Protein AF-A0RY94-F1 (afdb_monomer)

Foldseek 3Di:
DDDDDDDDDDDPKWWWWFQAPVPRDIDIDTQQDPAFDADPPPRHTQWHHDPGGIDGHGHTDDIDDDDPPPPPPPCPVPPPLQQAEEEEALVRLVCLLVVVDPVVVPPDQADQSYEYEYEVVRLVVNQVCCCPVVVDRDDSVRSCVSCVVGYHYDYDYDDCPDPQLVQLVVQQVVQPQADPVSHRDDSVLSSLLSVQVVDPRYDYDDPDPSSVVVSVVVVVVVVD

pLDDT: mean 77.22, std 16.78, range [30.34, 92.5]

Organism: Cenarchaeum symbiosum (strain A) (NCBI:txid414004)

Sequence (224 aa):
MAAASIQVPEPTSRFVKIECESCGSPTIVYSMAKSAVNCRFCGNLLAEPAGGKAVLFGKLQAIVDGLPKIEIRTVQKAAAKKPPVLLLDTMIIHRLLDGSSINEFKDGLTDKDITFILLDRILTETIHMEKHEYGAVLTSEEIVERLGKMATVEKRELNHAEDYMLDAKDLFESGRYVDAQGKPLSMTDCTLLKYAMKWDDMELVTQDRTLKDALAREQESAGA

Radius of gyration: 25.59 Å; Cα contacts (8 Å, |Δi|>4): 308; chains: 1; bounding box: 74×74×38 Å

Secondary structure (DSSP, 8-state):
-------PPPPS--EEEEE-TTT--EEEEETT-SS-EE-TTT--EEEE--SSSPEE-SEEEEEE-S---------------PPPEEEEPHHHHHHHHTT--GGGSTTT--STT-EEEEEHHHHHHHHHHHHHHS-----HHHHHHHHHTTSEEEEE---TTSHHHHHHHHHHHHT--B-TTSPBPPHHHHHHHHHHHT-TTEEEE---HHHHHHHHHHHHHH--

Solvent-accessible surface area (backbone atoms only — not comparable to full-atom values): 13413 Å² total; per-residue (Å²): 136,85,83,83,80,86,80,80,81,79,75,91,73,49,37,33,33,30,26,32,79,89,75,67,51,77,44,81,43,55,43,54,29,84,51,73,38,55,38,92,84,80,61,49,72,33,29,37,52,60,96,54,61,28,51,72,45,53,47,80,74,46,79,45,86,67,78,75,85,72,77,80,67,76,79,64,76,72,68,80,75,70,58,56,31,36,35,57,37,47,68,50,51,50,36,63,72,72,65,63,61,73,69,85,53,67,90,76,77,81,49,83,54,31,37,39,40,40,41,51,68,43,50,51,53,34,38,50,45,34,38,75,76,68,68,41,89,60,52,73,65,56,53,47,57,59,51,46,78,63,23,41,71,45,81,40,81,79,69,85,88,40,70,45,55,56,54,10,48,54,52,38,74,63,50,77,51,46,44,102,85,67,49,52,57,48,64,66,55,30,36,52,46,36,54,33,70,72,36,95,71,45,43,74,45,69,86,54,63,54,59,52,55,48,46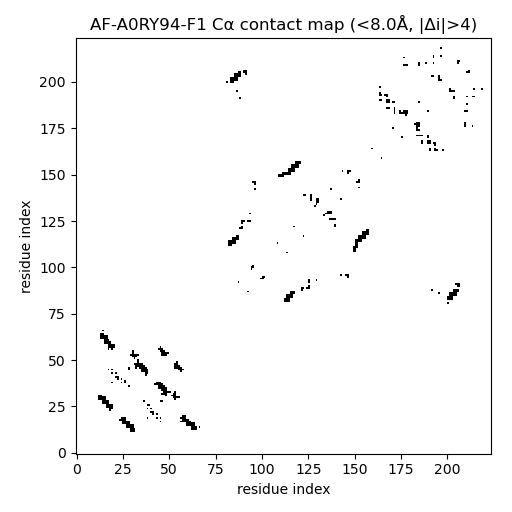,54,54,52,53,55,65,74,74,109

InterPro domains:
  IPR000592 Small ribosomal subunit protein eS27 [MF_00371] (5-67)
  IPR000592 Small ribosomal subunit protein eS27 [PF01667] (11-58)
  IPR011332 Zinc-binding ribosomal protein [SSF57829] (11-63)
  IPR023407 Small ribosomal subunit protein eS27, zinc-binding domain superfamily [G3DSA:2.20.25.100] (12-73)

Nearest PDB structures (foldseek):
  7zhg-assembly1_W  TM=9.629E-01  e=2.778E-07  Pyrococcus abyssi GE5
  9e7f-assembly1_BY  TM=9.534E-01  e=5.583E-07  Pyrobaculum calidifontis JCM 11548
  6th6-assembly1_Ax  TM=9.626E-01  e=2.906E-06  Thermococcus kodakarensis KOD1
  6skg-assembly1_Ax  TM=9.242E-01  e=3.096E-06  Thermococcus kodakarensis
  5jb3-assembly1_W  TM=8.264E-01  e=2.727E-06  Pyrococcus abyssi GE5

Mean predicted aligned error: 16.41 Å

Structure (mmCIF, N/CA/C/O backbone):
data_AF-A0RY94-F1
#
_entry.id   AF-A0RY94-F1
#
loop_
_atom_site.group_PDB
_atom_site.id
_atom_site.type_symbol
_atom_site.label_atom_id
_atom_site.label_alt_id
_atom_site.label_comp_id
_atom_site.label_asym_id
_atom_site.label_entity_id
_atom_site.label_seq_id
_atom_site.pdbx_PDB_ins_code
_atom_site.Cartn_x
_atom_site.Cartn_y
_atom_site.Cartn_z
_atom_site.occupancy
_atom_site.B_iso_or_equiv
_atom_site.auth_seq_id
_atom_site.auth_comp_id
_atom_site.auth_asym_id
_atom_site.auth_atom_id
_atom_site.pdbx_PDB_model_num
ATOM 1 N N . MET A 1 1 ? -48.154 -51.799 -16.468 1.00 36.41 1 MET A N 1
ATOM 2 C CA . MET A 1 1 ? -47.654 -51.463 -15.119 1.00 36.41 1 MET A CA 1
ATOM 3 C C . MET A 1 1 ? -47.286 -49.989 -15.121 1.00 36.41 1 MET A C 1
ATOM 5 O O . MET A 1 1 ? -46.431 -49.607 -15.906 1.00 36.41 1 MET A O 1
ATOM 9 N N . ALA A 1 2 ? -48.006 -49.163 -14.360 1.00 43.34 2 ALA A N 1
ATOM 10 C CA . ALA A 1 2 ? -47.772 -47.722 -14.283 1.00 43.34 2 ALA A CA 1
ATOM 11 C C . ALA A 1 2 ? -46.671 -47.438 -13.252 1.00 43.34 2 ALA A C 1
ATOM 13 O O . ALA A 1 2 ? -46.780 -47.872 -12.106 1.00 43.34 2 ALA A O 1
ATOM 14 N N . ALA A 1 3 ? -45.607 -46.752 -13.669 1.00 44.28 3 ALA A N 1
ATOM 15 C CA . ALA A 1 3 ? -44.565 -46.281 -12.768 1.00 44.28 3 ALA A CA 1
ATOM 16 C C . ALA A 1 3 ? -45.117 -45.113 -11.937 1.00 44.28 3 ALA A C 1
ATOM 18 O O . ALA A 1 3 ? -45.549 -44.103 -12.491 1.00 44.28 3 ALA A O 1
ATOM 19 N N . ALA A 1 4 ? -45.136 -45.269 -10.615 1.00 52.31 4 ALA A N 1
ATOM 20 C CA . ALA A 1 4 ? -45.479 -44.200 -9.691 1.00 52.31 4 ALA A CA 1
ATOM 21 C C . ALA A 1 4 ? -44.281 -43.249 -9.549 1.00 52.31 4 ALA A C 1
ATOM 23 O O . ALA A 1 4 ? -43.222 -43.641 -9.060 1.00 52.31 4 ALA A O 1
ATOM 24 N N . SER A 1 5 ? -44.449 -42.002 -9.982 1.00 46.50 5 SER A N 1
ATOM 25 C CA . SER A 1 5 ? -43.466 -40.934 -9.801 1.00 46.50 5 SER A CA 1
ATOM 26 C C . SER A 1 5 ? -43.599 -40.356 -8.390 1.00 46.50 5 SER A C 1
ATOM 28 O O . SER A 1 5 ?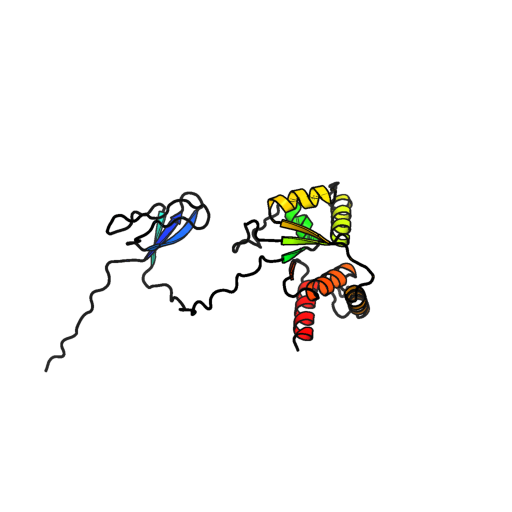 -44.599 -39.713 -8.077 1.00 46.50 5 SER A O 1
ATOM 30 N N . ILE A 1 6 ? -42.604 -40.571 -7.529 1.00 54.19 6 ILE A N 1
ATOM 31 C CA . ILE A 1 6 ? -42.514 -39.898 -6.226 1.00 54.19 6 ILE A CA 1
ATOM 32 C C . ILE A 1 6 ? -42.066 -38.453 -6.473 1.00 54.19 6 ILE A C 1
ATOM 34 O O . ILE A 1 6 ? -40.941 -38.215 -6.906 1.00 54.19 6 ILE A O 1
ATOM 38 N N . GLN A 1 7 ? -42.951 -37.488 -6.217 1.00 58.03 7 GLN A N 1
ATOM 39 C CA . GLN A 1 7 ? -42.613 -36.065 -6.226 1.00 58.03 7 GLN A CA 1
ATOM 40 C C . GLN A 1 7 ? -42.123 -35.659 -4.832 1.00 58.03 7 GLN A C 1
ATOM 42 O O . GLN A 1 7 ? -42.874 -35.731 -3.861 1.00 58.03 7 GLN A O 1
ATOM 47 N N . VAL A 1 8 ? -40.856 -35.253 -4.725 1.00 59.66 8 VAL A N 1
ATOM 48 C CA . VAL A 1 8 ? -40.316 -34.644 -3.501 1.00 59.66 8 VAL A CA 1
ATOM 49 C C . VAL A 1 8 ? -40.834 -33.200 -3.431 1.00 59.66 8 VAL A C 1
ATOM 51 O O . VAL A 1 8 ? -40.601 -32.451 -4.380 1.00 59.66 8 VAL A O 1
ATOM 54 N N . PRO A 1 9 ? -41.549 -32.792 -2.365 1.00 66.94 9 PRO A N 1
ATOM 55 C CA . PRO A 1 9 ? -42.055 -31.429 -2.241 1.00 66.94 9 PRO A CA 1
ATOM 56 C C . PRO A 1 9 ? -40.899 -30.436 -2.081 1.00 66.94 9 PRO A C 1
ATOM 58 O O . PRO A 1 9 ? -39.952 -30.686 -1.333 1.00 66.94 9 PRO A O 1
ATOM 61 N N . GLU A 1 10 ? -40.982 -29.299 -2.771 1.00 66.38 10 GLU A N 1
ATOM 62 C CA . GLU A 1 10 ? -39.972 -28.248 -2.653 1.00 66.38 10 GLU A CA 1
ATOM 63 C C . GLU A 1 10 ? -39.994 -27.609 -1.253 1.00 66.38 10 GLU A C 1
ATOM 65 O O . GLU A 1 10 ? -41.067 -27.383 -0.681 1.00 66.38 10 GLU A O 1
ATOM 70 N N . PRO A 1 11 ? -38.820 -27.287 -0.680 1.00 71.25 11 PRO A N 1
ATOM 71 C CA . PRO A 1 11 ? -38.750 -26.645 0.621 1.00 71.25 11 PRO A CA 1
ATOM 72 C C . PRO A 1 11 ? -39.366 -25.240 0.570 1.00 71.25 11 PRO A C 1
ATOM 74 O O . PRO A 1 11 ? -39.090 -24.437 -0.318 1.00 71.25 11 PRO A O 1
ATOM 77 N N . THR A 1 12 ? -40.167 -24.899 1.579 1.00 77.12 12 THR A N 1
ATOM 78 C CA . THR A 1 12 ? -40.833 -23.587 1.688 1.00 77.12 12 THR A CA 1
ATOM 79 C C . THR A 1 12 ? -39.885 -22.439 2.049 1.00 77.12 12 THR A C 1
ATOM 81 O O . THR A 1 12 ? -40.276 -21.273 2.030 1.00 77.12 12 THR A O 1
ATOM 84 N N . SER A 1 13 ? -38.655 -22.755 2.449 1.00 81.69 13 SER A N 1
ATOM 85 C CA . SER A 1 13 ? -37.624 -21.792 2.822 1.00 81.69 13 SER A CA 1
ATOM 86 C C . SER A 1 13 ? -36.899 -21.242 1.598 1.00 81.69 13 SER A C 1
ATOM 88 O O . SER A 1 13 ? -36.484 -22.001 0.726 1.00 81.69 13 SER A O 1
ATOM 90 N N . ARG A 1 14 ? -36.666 -19.931 1.579 1.00 85.19 14 ARG A N 1
ATOM 91 C CA . ARG A 1 14 ? -35.919 -19.236 0.521 1.00 85.19 14 ARG A CA 1
ATOM 92 C C . ARG A 1 14 ? -34.707 -18.497 1.092 1.00 85.19 14 ARG A C 1
ATOM 94 O O . ARG A 1 14 ? -34.701 -18.121 2.271 1.00 85.19 14 ARG A O 1
ATOM 101 N N . PHE A 1 15 ? -33.713 -18.243 0.251 1.00 87.81 15 PHE A N 1
ATOM 102 C CA . PHE A 1 15 ? -32.708 -17.215 0.506 1.00 87.81 15 PHE A CA 1
ATOM 103 C C . PHE A 1 15 ? -33.203 -15.898 -0.082 1.00 87.81 15 PHE A C 1
ATOM 105 O O . PHE A 1 15 ? -33.815 -15.872 -1.148 1.00 87.81 15 PHE A O 1
ATOM 112 N N . VAL A 1 16 ? -32.968 -14.803 0.624 1.00 87.75 16 VAL A N 1
ATOM 113 C CA . VAL A 1 16 ? -33.410 -13.471 0.222 1.00 87.75 16 VAL A CA 1
ATOM 114 C C . VAL A 1 16 ? -32.238 -12.511 0.275 1.00 87.75 16 VAL A C 1
ATOM 116 O O . VAL A 1 16 ? -31.439 -12.542 1.205 1.00 87.75 16 VAL A O 1
ATOM 119 N N . LYS A 1 17 ? -32.111 -11.663 -0.739 1.00 89.44 17 LYS A N 1
ATOM 120 C CA . LYS A 1 17 ? -31.123 -10.589 -0.781 1.00 89.44 17 LYS A CA 1
ATOM 121 C C . LYS A 1 17 ? -31.766 -9.333 -0.209 1.00 89.44 17 LYS A C 1
ATOM 123 O O . LYS A 1 17 ? -32.747 -8.846 -0.767 1.00 89.44 17 LYS A O 1
ATOM 128 N N . ILE A 1 18 ? -31.220 -8.827 0.887 1.00 87.19 18 ILE A N 1
ATOM 129 C CA . ILE A 1 18 ? -31.691 -7.632 1.590 1.00 87.19 18 ILE A CA 1
ATOM 130 C C . ILE A 1 18 ? -30.598 -6.576 1.536 1.00 87.19 18 ILE A C 1
ATOM 132 O O . ILE A 1 18 ? -29.432 -6.862 1.787 1.00 87.19 18 ILE A O 1
ATOM 136 N N . GLU A 1 19 ? -30.973 -5.354 1.211 1.00 86.38 19 GLU A N 1
ATOM 137 C CA . GLU A 1 19 ? -30.122 -4.179 1.304 1.00 86.38 19 GLU A CA 1
ATOM 138 C C . GLU A 1 19 ? -30.280 -3.531 2.679 1.00 86.38 19 GLU A C 1
ATOM 140 O O . GLU A 1 19 ? -31.394 -3.253 3.128 1.00 86.38 19 GLU A O 1
ATOM 145 N N . CYS A 1 20 ? -29.159 -3.308 3.363 1.00 87.38 20 CYS A N 1
ATOM 146 C CA . CYS A 1 20 ? -29.154 -2.638 4.655 1.00 87.38 20 CYS A CA 1
ATOM 147 C C . CYS A 1 20 ? -29.560 -1.169 4.499 1.00 87.38 20 CYS A C 1
ATOM 149 O O . CYS A 1 20 ? -28.892 -0.422 3.790 1.00 87.38 20 CYS A O 1
ATOM 151 N N . GLU A 1 21 ? -30.580 -0.722 5.228 1.00 84.00 21 GLU A N 1
ATOM 152 C CA . GLU A 1 21 ? -31.030 0.678 5.183 1.00 84.00 21 GLU A CA 1
ATOM 153 C C . GLU A 1 21 ? -30.002 1.665 5.750 1.00 84.00 21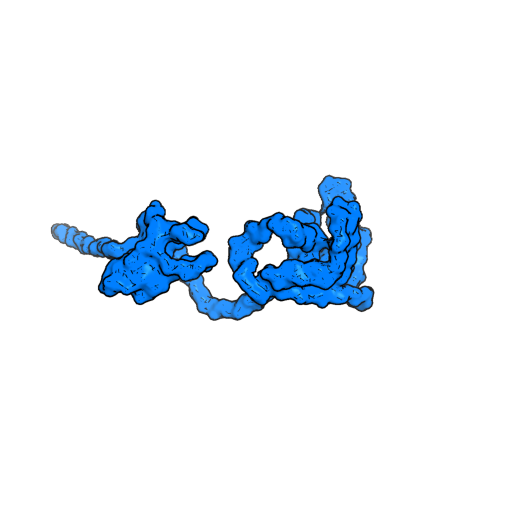 GLU A C 1
ATOM 155 O O . GLU A 1 21 ? -29.993 2.830 5.369 1.00 84.00 21 GLU A O 1
ATOM 160 N N . SER A 1 22 ? -29.106 1.213 6.632 1.00 77.88 22 SER A N 1
ATOM 161 C CA . SER A 1 22 ? -28.108 2.093 7.252 1.00 77.88 22 SER A CA 1
ATOM 162 C C . SER A 1 22 ? -26.884 2.360 6.377 1.00 77.88 22 SER A C 1
ATOM 164 O O . SER A 1 22 ? -26.288 3.422 6.496 1.00 77.88 22 SER A O 1
ATOM 166 N N . CYS A 1 23 ? -26.465 1.405 5.539 1.00 79.25 23 CYS A N 1
ATOM 167 C CA . CYS A 1 23 ? -25.225 1.526 4.752 1.00 79.25 23 CYS A CA 1
ATOM 168 C C . CYS A 1 23 ? -25.364 1.141 3.271 1.00 79.25 23 CYS A C 1
ATOM 170 O O . CYS A 1 23 ? -24.368 1.123 2.552 1.00 79.25 23 CYS A O 1
ATOM 172 N N . GLY A 1 24 ? -26.562 0.773 2.811 1.00 81.31 24 GLY A N 1
ATOM 173 C CA . GLY A 1 24 ? -26.831 0.388 1.421 1.00 81.31 24 GLY A CA 1
ATOM 174 C C . GLY A 1 24 ? -26.200 -0.937 0.982 1.00 81.31 24 GLY A C 1
ATOM 175 O O . GLY A 1 24 ? -26.266 -1.292 -0.191 1.00 81.31 24 GLY A O 1
ATOM 176 N N . SER A 1 25 ? -25.570 -1.684 1.892 1.00 75.94 25 SER A N 1
ATOM 177 C CA . SER A 1 25 ? -24.854 -2.907 1.526 1.00 75.94 25 SER A CA 1
ATOM 178 C C . SER A 1 25 ? -25.807 -4.100 1.365 1.00 75.94 25 SER A C 1
ATOM 180 O O . SER A 1 25 ? -26.579 -4.389 2.289 1.00 75.94 25 SER A O 1
ATOM 182 N N . PRO A 1 26 ? -25.758 -4.839 0.240 1.00 82.81 26 PRO A N 1
ATOM 183 C CA . PRO A 1 26 ? -26.593 -6.015 0.030 1.00 82.81 26 PRO A CA 1
ATOM 184 C C . PRO A 1 26 ? -26.050 -7.240 0.778 1.00 82.81 26 PRO A C 1
ATOM 186 O O . PRO A 1 26 ? -24.870 -7.566 0.700 1.00 82.81 26 PRO A O 1
ATOM 189 N N . THR A 1 27 ? -26.928 -7.970 1.459 1.00 82.19 27 THR A N 1
ATOM 190 C CA . THR A 1 27 ? -26.618 -9.187 2.221 1.00 82.19 27 THR A CA 1
ATOM 191 C C . THR A 1 27 ? -27.633 -10.279 1.896 1.00 82.19 27 THR A C 1
ATOM 193 O O . THR A 1 27 ? -28.831 -10.018 1.810 1.00 82.19 27 THR A O 1
ATOM 196 N N . ILE A 1 28 ? -27.171 -11.516 1.708 1.00 87.50 28 ILE A N 1
ATOM 197 C CA . ILE A 1 28 ? -28.060 -12.672 1.539 1.00 87.50 28 ILE A CA 1
ATOM 198 C C . ILE A 1 28 ? -28.391 -13.234 2.921 1.00 87.50 28 ILE A C 1
ATOM 200 O O . ILE A 1 28 ? -27.495 -13.568 3.694 1.00 87.50 28 ILE A O 1
ATOM 204 N N . VAL A 1 29 ? -29.680 -13.356 3.211 1.00 85.50 29 VAL A N 1
ATOM 205 C CA . VAL A 1 29 ? -30.216 -13.841 4.479 1.00 85.50 29 VAL A CA 1
ATOM 206 C C . VAL A 1 29 ? -31.129 -15.034 4.223 1.00 85.50 29 VAL A C 1
ATOM 208 O O . VAL A 1 29 ? -31.834 -15.107 3.217 1.00 85.50 29 VAL A O 1
ATOM 211 N N . TYR A 1 30 ? -31.118 -15.997 5.138 1.00 88.44 30 TYR A N 1
ATOM 212 C CA . TYR A 1 30 ? -32.035 -17.126 5.090 1.00 88.44 30 TYR A CA 1
ATOM 213 C C . TYR A 1 30 ? -33.377 -16.753 5.727 1.00 88.44 30 TYR A C 1
ATOM 215 O O . TYR A 1 30 ? -33.425 -16.312 6.873 1.00 88.44 30 TYR A O 1
ATOM 223 N N . SER A 1 31 ? -34.479 -16.974 5.008 1.00 83.31 31 SER A N 1
ATOM 224 C CA . SER A 1 31 ? -35.831 -16.601 5.465 1.00 83.31 31 SER A CA 1
ATOM 225 C C . SER A 1 31 ? -36.305 -17.319 6.736 1.00 83.31 31 SER A C 1
ATOM 227 O O . SER A 1 31 ? -37.306 -16.914 7.315 1.00 83.31 31 SER A O 1
ATOM 229 N N . MET A 1 32 ? -35.604 -18.363 7.190 1.00 88.25 32 MET A N 1
ATOM 230 C CA . MET A 1 32 ? -35.855 -19.065 8.459 1.00 88.25 32 MET A CA 1
ATOM 231 C C . MET A 1 32 ? -34.594 -19.091 9.340 1.00 88.25 32 MET A C 1
ATOM 233 O O . MET A 1 32 ? -34.241 -20.123 9.917 1.00 88.25 32 MET A O 1
ATOM 237 N N . ALA A 1 33 ? -33.847 -17.981 9.376 1.00 84.25 33 ALA A N 1
ATOM 238 C CA . ALA A 1 33 ? -32.656 -17.846 10.209 1.00 84.25 33 ALA A CA 1
ATOM 239 C C . ALA A 1 33 ? -32.965 -18.169 11.685 1.00 84.25 33 ALA A C 1
ATOM 241 O O . ALA A 1 33 ? -33.915 -17.645 12.264 1.00 84.25 33 ALA A O 1
ATOM 242 N N . LYS A 1 34 ? -32.152 -19.047 12.290 1.00 87.62 34 LYS A N 1
ATOM 243 C CA . LYS A 1 34 ? -32.257 -19.439 13.712 1.00 87.62 34 LYS A CA 1
ATOM 244 C C . LYS A 1 34 ? -31.398 -18.580 14.645 1.00 87.62 34 LYS A C 1
ATOM 246 O O . LYS A 1 34 ? -31.464 -18.743 15.857 1.00 87.62 34 LYS A O 1
ATOM 251 N N . SER A 1 35 ? -30.600 -17.684 14.080 1.00 86.50 35 SER A N 1
ATOM 252 C CA . SER A 1 35 ? -29.731 -16.750 14.788 1.00 86.50 35 SER A CA 1
ATOM 253 C C . SER A 1 35 ? -29.944 -15.345 14.243 1.00 86.50 35 SER A C 1
ATOM 255 O O . SER A 1 35 ? -30.371 -15.187 13.097 1.00 86.50 35 SER A O 1
ATOM 257 N N . ALA A 1 36 ? -29.616 -14.338 15.052 1.00 86.94 36 ALA A N 1
ATOM 258 C CA . ALA A 1 36 ? -29.539 -12.969 14.567 1.00 86.94 36 ALA A CA 1
ATOM 259 C C . ALA A 1 36 ? -28.508 -12.876 13.429 1.00 86.94 36 ALA A C 1
ATOM 261 O O . ALA A 1 36 ? -27.452 -13.515 13.477 1.00 86.94 36 ALA A O 1
ATOM 262 N N . VAL A 1 37 ? -28.838 -12.117 12.390 1.00 86.06 37 VAL A N 1
ATOM 263 C CA . VAL A 1 37 ? -27.959 -11.831 11.258 1.00 86.06 37 VAL A CA 1
ATOM 264 C C . VAL A 1 37 ? -27.749 -10.332 11.226 1.00 86.06 37 VAL A C 1
ATOM 266 O O . VAL A 1 37 ? -28.696 -9.575 11.028 1.00 86.06 37 VAL A O 1
ATOM 269 N N . ASN A 1 38 ? -26.507 -9.907 11.406 1.00 85.81 38 ASN A N 1
ATOM 270 C CA . ASN A 1 38 ? -26.124 -8.504 11.366 1.00 85.81 38 ASN A CA 1
ATOM 271 C C . ASN A 1 38 ? -25.502 -8.172 10.006 1.00 85.81 38 ASN A C 1
ATOM 273 O O . ASN A 1 38 ? -24.917 -9.025 9.332 1.00 85.81 38 ASN A O 1
ATOM 277 N N . CYS A 1 39 ? -25.613 -6.912 9.606 1.00 79.69 39 CYS A N 1
ATOM 278 C CA . CYS A 1 39 ? -24.928 -6.369 8.453 1.00 79.69 39 CYS A CA 1
ATOM 279 C C . CYS A 1 39 ? -23.422 -6.487 8.669 1.00 79.69 39 CYS A C 1
ATOM 281 O O . CYS A 1 39 ? -22.895 -5.995 9.664 1.00 79.69 39 CYS A O 1
ATOM 283 N N . ARG A 1 40 ? -22.721 -7.095 7.710 1.00 76.81 40 ARG A N 1
ATOM 284 C CA . ARG A 1 40 ? -21.263 -7.278 7.785 1.00 76.81 40 ARG A CA 1
ATOM 285 C C . ARG A 1 40 ? -20.473 -5.969 7.722 1.00 76.81 40 ARG A C 1
ATOM 287 O O . ARG A 1 40 ? -19.308 -5.968 8.082 1.00 76.81 40 ARG A O 1
ATOM 294 N N . PHE A 1 41 ? -21.101 -4.887 7.260 1.00 71.75 41 PHE A N 1
ATOM 295 C CA . PHE A 1 41 ? -20.440 -3.601 7.043 1.00 71.75 41 PHE A CA 1
ATOM 296 C C . PHE A 1 41 ? -20.627 -2.634 8.213 1.00 71.75 41 PHE A C 1
ATOM 298 O O . PHE A 1 41 ? -19.665 -2.025 8.658 1.00 71.75 41 PHE A O 1
ATOM 305 N N . CYS A 1 42 ? -21.852 -2.486 8.727 1.00 71.38 42 CYS A N 1
ATOM 306 C CA . CYS A 1 42 ? -22.150 -1.527 9.800 1.00 71.38 42 CYS A CA 1
ATOM 307 C C . CYS A 1 42 ? -22.631 -2.172 11.107 1.00 71.38 42 CYS A C 1
ATOM 309 O O . CYS A 1 42 ? -22.948 -1.462 12.056 1.00 71.38 42 CYS A O 1
ATOM 311 N N . GLY A 1 43 ? -22.754 -3.501 11.159 1.00 79.12 43 GLY A N 1
ATOM 312 C CA . GLY A 1 43 ? -23.214 -4.227 12.345 1.00 79.12 43 GLY A CA 1
ATOM 313 C C . GLY A 1 43 ? -24.716 -4.131 12.631 1.00 79.12 43 GLY A C 1
ATOM 314 O O . GLY A 1 43 ? -25.181 -4.783 13.566 1.00 79.12 43 GLY A O 1
ATOM 315 N N . ASN A 1 44 ? -25.492 -3.377 11.842 1.00 85.88 44 ASN A N 1
ATOM 316 C CA . ASN A 1 44 ? -26.929 -3.221 12.074 1.00 85.88 44 ASN A CA 1
ATOM 317 C C . ASN A 1 44 ? -27.689 -4.549 11.899 1.00 85.88 44 ASN A C 1
ATOM 319 O O . ASN A 1 44 ? -27.317 -5.369 11.062 1.00 85.88 44 ASN A O 1
ATOM 323 N N . LEU A 1 45 ? -28.750 -4.777 12.670 1.00 85.75 45 LEU A N 1
ATOM 324 C CA . LEU A 1 45 ? -29.535 -6.011 12.604 1.00 85.75 45 LEU A CA 1
ATOM 325 C C . LEU A 1 45 ? -30.257 -6.107 11.249 1.00 85.75 45 LEU A C 1
ATOM 327 O O . LEU A 1 45 ? -30.915 -5.160 10.833 1.00 85.75 45 LEU A O 1
ATOM 331 N N . LEU A 1 46 ? -30.123 -7.242 10.561 1.00 89.50 46 LEU A N 1
ATOM 332 C CA . LEU A 1 46 ? -30.770 -7.532 9.273 1.00 89.50 46 LEU A CA 1
ATOM 333 C C . LEU A 1 46 ? -31.767 -8.682 9.362 1.00 89.50 46 LEU A C 1
ATOM 335 O O . LEU A 1 46 ? -32.688 -8.754 8.552 1.00 89.50 46 LEU A O 1
ATOM 339 N N . ALA A 1 47 ? -31.595 -9.592 10.320 1.00 89.38 47 ALA A N 1
ATOM 340 C CA . ALA A 1 47 ? -32.618 -10.570 10.639 1.00 89.38 47 ALA A CA 1
ATOM 341 C C . ALA A 1 47 ? -32.556 -11.053 12.077 1.00 89.38 47 ALA A C 1
ATOM 343 O O . ALA A 1 47 ? -31.474 -11.158 12.650 1.00 89.38 47 ALA A O 1
ATOM 344 N N . GLU A 1 48 ? -33.708 -11.428 12.619 1.00 90.62 48 GLU A N 1
ATOM 345 C CA . GLU A 1 48 ? -33.828 -12.053 13.932 1.00 90.62 48 GLU A CA 1
ATOM 346 C C . GLU A 1 48 ? -34.717 -13.309 13.889 1.00 90.62 48 GLU A C 1
ATOM 348 O O . GLU A 1 48 ? -35.661 -13.392 13.091 1.00 90.62 48 GLU A O 1
ATOM 353 N N . PRO A 1 49 ? -34.422 -14.318 14.727 1.00 88.75 49 PRO A N 1
ATOM 354 C CA . PRO A 1 49 ? -35.198 -15.547 14.770 1.00 88.75 49 PRO A CA 1
ATOM 355 C C . PRO A 1 49 ? -36.558 -15.315 15.440 1.00 88.75 49 PRO A C 1
ATOM 357 O O . PRO A 1 49 ? -36.625 -14.895 16.589 1.00 88.75 49 PRO A O 1
ATOM 360 N N . ALA A 1 50 ? -37.645 -15.685 14.759 1.00 86.69 50 ALA A N 1
ATOM 361 C CA . ALA A 1 50 ? -39.013 -15.561 15.283 1.00 86.69 50 ALA A CA 1
ATOM 362 C C . ALA A 1 50 ? -39.755 -16.912 15.358 1.00 86.69 50 ALA A C 1
ATOM 364 O O . ALA A 1 50 ? -40.950 -17.005 15.094 1.00 86.69 50 ALA A O 1
ATOM 365 N N . GLY A 1 51 ? -39.033 -18.002 15.658 1.00 74.44 51 GLY A N 1
ATOM 366 C CA . GLY A 1 51 ? -39.616 -19.347 15.822 1.00 74.44 51 GLY A CA 1
ATOM 367 C C . GLY A 1 51 ? -40.146 -20.003 14.536 1.00 74.44 51 GLY A C 1
ATOM 368 O O . GLY A 1 51 ? -40.663 -21.116 14.581 1.00 74.44 51 GLY A O 1
ATOM 369 N N . GLY A 1 52 ? -39.990 -19.344 13.386 1.00 82.62 52 GLY A N 1
ATOM 370 C CA . GLY A 1 52 ? -40.416 -19.824 12.074 1.00 82.62 52 GLY A CA 1
ATOM 371 C C . GLY A 1 52 ? -39.732 -19.037 10.960 1.00 82.62 52 GLY A C 1
ATOM 372 O O . GLY A 1 52 ? -38.543 -19.225 10.702 1.00 82.62 52 GLY A O 1
ATOM 373 N N . LYS A 1 53 ? -40.473 -18.137 10.304 1.00 82.25 53 LYS A N 1
ATOM 374 C CA . LYS A 1 53 ? -39.876 -17.164 9.380 1.00 82.25 53 LYS A CA 1
ATOM 375 C C . LYS A 1 53 ? -39.149 -16.097 10.192 1.00 82.25 53 LYS A C 1
ATOM 377 O O . LYS A 1 53 ? -39.739 -15.534 11.107 1.00 82.25 53 LYS A O 1
ATOM 382 N N . ALA A 1 54 ? -37.887 -15.851 9.872 1.00 85.94 54 ALA A N 1
ATOM 383 C CA . ALA A 1 54 ? -37.123 -14.778 10.488 1.00 85.94 54 ALA A CA 1
ATOM 384 C C . ALA A 1 54 ? -37.749 -13.424 10.134 1.00 85.94 54 ALA A C 1
ATOM 386 O O . ALA A 1 54 ? -38.244 -13.237 9.017 1.00 85.94 54 ALA A O 1
ATOM 387 N N . VAL A 1 55 ? -37.721 -12.492 11.082 1.00 87.38 55 VAL A N 1
ATOM 388 C CA . VAL A 1 55 ? -38.055 -11.091 10.809 1.00 87.38 55 VAL A CA 1
ATOM 389 C C . VAL A 1 55 ? -36.841 -10.475 10.133 1.00 87.38 55 VAL A C 1
ATOM 391 O O . VAL A 1 55 ? -35.715 -10.726 10.552 1.00 87.38 55 VAL A O 1
ATOM 394 N N . LEU A 1 56 ? -37.068 -9.740 9.048 1.00 87.44 56 LEU A N 1
ATOM 395 C CA . LEU A 1 56 ? -36.026 -9.192 8.187 1.00 87.44 56 LEU A CA 1
ATOM 396 C C . LEU A 1 56 ? -36.081 -7.667 8.255 1.00 87.44 56 LEU A C 1
ATOM 398 O O . LEU A 1 56 ? -37.151 -7.085 8.088 1.00 87.44 56 LEU A O 1
ATOM 402 N N . PHE A 1 57 ? -34.929 -7.043 8.466 1.00 84.19 57 PHE A N 1
ATOM 403 C CA . PHE A 1 57 ? -34.764 -5.598 8.557 1.00 84.19 57 PHE A CA 1
ATOM 404 C C . PHE A 1 57 ? -33.933 -5.116 7.370 1.00 84.19 57 PHE A C 1
ATOM 406 O O . PHE A 1 57 ? -32.843 -5.629 7.108 1.00 84.19 57 PHE A O 1
ATOM 413 N N . GLY A 1 58 ? -34.466 -4.147 6.632 1.00 86.94 58 GLY A N 1
ATOM 414 C CA . GLY A 1 58 ? -33.877 -3.633 5.404 1.00 86.94 58 GLY A CA 1
ATOM 415 C C . GLY A 1 58 ? -34.754 -3.840 4.170 1.00 86.94 58 GLY A C 1
ATOM 416 O O . GLY A 1 58 ? -35.853 -4.397 4.220 1.00 86.94 58 GLY A O 1
ATOM 417 N N . LYS A 1 59 ? -34.252 -3.398 3.019 1.00 86.88 59 LYS A N 1
ATOM 418 C CA . LYS A 1 59 ? -34.991 -3.415 1.757 1.00 86.88 59 LYS A CA 1
ATOM 419 C C . LYS A 1 59 ? -34.785 -4.737 1.022 1.00 86.88 59 LYS A C 1
ATOM 421 O O . LYS A 1 59 ? -33.676 -5.055 0.598 1.00 86.88 59 LYS A O 1
ATOM 426 N N . LEU A 1 60 ? -35.853 -5.512 0.836 1.00 87.00 60 LEU A N 1
ATOM 427 C CA . LEU A 1 60 ? -35.806 -6.743 0.042 1.00 87.00 60 LEU A CA 1
ATOM 428 C C . LEU A 1 60 ? -35.518 -6.409 -1.432 1.00 87.00 60 LEU A C 1
ATOM 430 O O . LEU A 1 60 ? -36.301 -5.717 -2.076 1.00 87.00 60 LEU A O 1
ATOM 434 N N . GLN A 1 61 ? -34.409 -6.923 -1.959 1.00 87.06 61 GLN A N 1
ATOM 435 C CA . GLN A 1 61 ? -33.967 -6.698 -3.337 1.00 87.06 61 GLN A CA 1
ATOM 436 C C . GLN A 1 61 ? -34.360 -7.854 -4.262 1.00 87.06 61 GLN A C 1
ATOM 438 O O . GLN A 1 61 ? -34.818 -7.627 -5.378 1.00 87.06 61 GLN A O 1
ATOM 443 N N . ALA A 1 62 ? -34.181 -9.102 -3.818 1.00 83.62 62 ALA A N 1
ATOM 444 C CA . ALA A 1 62 ? -34.500 -10.279 -4.628 1.00 83.62 62 ALA A CA 1
ATOM 445 C C . ALA A 1 62 ? -34.695 -11.541 -3.779 1.00 83.62 62 ALA A C 1
ATOM 447 O O . ALA A 1 62 ? -34.111 -11.676 -2.702 1.00 83.62 62 ALA A O 1
ATOM 448 N N . ILE A 1 63 ? -35.462 -12.498 -4.304 1.00 84.00 63 ILE A N 1
ATOM 449 C CA . ILE A 1 63 ? -35.476 -13.886 -3.827 1.00 84.00 63 ILE A CA 1
ATOM 450 C C . ILE A 1 63 ? -34.410 -14.648 -4.619 1.00 84.00 63 ILE A C 1
ATOM 452 O O . ILE A 1 63 ? -34.347 -14.537 -5.841 1.00 84.00 63 ILE A O 1
ATOM 456 N N . VAL A 1 64 ? -33.540 -15.372 -3.918 1.00 80.12 64 VAL A N 1
ATOM 457 C CA . VAL A 1 64 ? -32.445 -16.144 -4.510 1.00 80.12 64 VAL A CA 1
ATOM 458 C C . VAL A 1 64 ? -32.886 -17.604 -4.573 1.00 80.12 64 VAL A C 1
ATOM 460 O O . VAL A 1 64 ? -32.901 -18.304 -3.557 1.00 80.12 64 VAL A O 1
ATOM 463 N N . ASP A 1 65 ? -33.286 -18.036 -5.768 1.00 60.94 65 ASP A N 1
ATOM 464 C CA . ASP A 1 65 ? -33.675 -19.416 -6.044 1.00 60.94 65 ASP A CA 1
ATOM 465 C C . ASP A 1 65 ? -32.448 -20.226 -6.463 1.00 60.94 65 ASP A C 1
ATOM 467 O O . ASP A 1 65 ? -31.798 -19.946 -7.469 1.00 60.94 65 ASP A O 1
ATOM 471 N N . GLY A 1 66 ? -32.116 -21.218 -5.638 1.00 56.53 66 GLY A N 1
ATOM 472 C CA . GLY A 1 66 ? -30.858 -21.953 -5.701 1.00 56.53 66 GLY A CA 1
ATOM 473 C C . GLY A 1 66 ? -29.890 -21.487 -4.616 1.00 56.53 66 GLY A C 1
ATOM 474 O O . GLY A 1 66 ? -29.633 -20.296 -4.443 1.00 56.53 66 GLY A O 1
ATOM 475 N N . LEU A 1 67 ? -29.340 -22.444 -3.865 1.00 43.78 67 LEU A N 1
ATOM 476 C CA . LEU A 1 67 ? -28.159 -22.180 -3.049 1.00 43.78 67 LEU A CA 1
ATOM 477 C C . LEU A 1 67 ? -27.083 -21.600 -3.984 1.00 43.78 67 LEU A C 1
ATOM 479 O O . LEU A 1 67 ? -26.888 -22.169 -5.066 1.00 43.78 67 LEU A O 1
ATOM 483 N N . PRO A 1 68 ? -26.351 -20.530 -3.612 1.00 39.38 68 PRO A N 1
ATOM 484 C CA . PRO A 1 68 ? -25.069 -20.297 -4.268 1.00 39.38 68 PRO A CA 1
ATOM 485 C C . PRO A 1 68 ? -24.325 -21.631 -4.212 1.00 39.38 68 PRO A C 1
ATOM 487 O O . PRO A 1 68 ? -24.352 -22.277 -3.165 1.00 39.38 68 PRO A O 1
ATOM 490 N N . LYS A 1 69 ? -23.759 -22.109 -5.328 1.00 35.25 69 LYS A N 1
ATOM 491 C CA . LYS A 1 69 ? -22.947 -23.332 -5.314 1.00 35.25 69 LYS A CA 1
ATOM 492 C C . LYS A 1 69 ? -21.832 -23.105 -4.299 1.00 35.25 69 LYS A C 1
ATOM 494 O O . LYS A 1 69 ? -20.856 -22.422 -4.590 1.00 35.25 69 LYS A O 1
ATOM 499 N N . ILE A 1 70 ? -22.030 -23.604 -3.084 1.00 37.22 70 ILE A N 1
ATOM 500 C CA . ILE A 1 70 ? -21.025 -23.572 -2.042 1.00 37.22 70 ILE A CA 1
ATOM 501 C C . ILE A 1 70 ? -20.025 -24.621 -2.501 1.00 37.22 70 ILE A C 1
ATOM 503 O O . ILE A 1 70 ? -20.294 -25.818 -2.399 1.00 37.22 70 ILE A O 1
ATOM 507 N N . GLU A 1 71 ? -18.895 -24.189 -3.059 1.00 31.94 71 GLU A N 1
ATOM 508 C CA . GLU A 1 71 ? -17.708 -25.030 -3.012 1.00 31.94 71 GLU A CA 1
ATOM 509 C C . GLU A 1 71 ? -17.484 -25.334 -1.532 1.00 31.94 71 GLU A C 1
ATOM 511 O O . GLU A 1 71 ? -17.092 -24.456 -0.760 1.00 31.94 71 GLU A O 1
ATOM 516 N N . ILE A 1 72 ? -17.786 -26.564 -1.110 1.00 30.34 72 ILE A N 1
ATOM 517 C CA . ILE A 1 72 ? -17.339 -27.065 0.183 1.00 30.34 72 ILE A CA 1
ATOM 518 C C . ILE A 1 72 ? -15.826 -27.212 0.045 1.00 30.34 72 ILE A C 1
ATOM 520 O O . ILE A 1 72 ? -15.304 -28.288 -0.234 1.00 30.34 72 ILE A O 1
ATOM 524 N N . ARG A 1 73 ? -15.101 -26.105 0.201 1.00 35.25 73 ARG A N 1
ATOM 525 C CA . ARG A 1 73 ? -13.699 -26.176 0.573 1.00 35.25 73 ARG A CA 1
ATOM 526 C C . ARG A 1 73 ? -13.728 -26.750 1.974 1.00 35.25 73 ARG A C 1
ATOM 528 O O . ARG A 1 73 ? -14.265 -26.125 2.888 1.00 35.25 73 ARG A O 1
ATOM 535 N N . THR A 1 74 ? -13.220 -27.969 2.134 1.00 30.58 74 THR A N 1
ATOM 536 C CA . THR A 1 74 ? -12.776 -28.447 3.442 1.00 30.58 74 THR A CA 1
ATOM 537 C C . THR A 1 74 ? -12.074 -27.278 4.109 1.00 30.58 74 THR A C 1
ATOM 539 O O . THR A 1 74 ? -11.091 -26.775 3.560 1.00 30.58 74 THR A O 1
ATOM 542 N N . VAL A 1 75 ? -12.612 -26.808 5.236 1.00 36.16 75 VAL A N 1
ATOM 543 C CA . VAL A 1 75 ? -11.911 -25.858 6.090 1.00 36.16 75 VAL A CA 1
ATOM 544 C C . VAL A 1 75 ? -10.714 -26.638 6.617 1.00 36.16 75 VAL A C 1
ATOM 546 O O . VAL A 1 75 ? -10.759 -27.240 7.687 1.00 36.16 75 VAL A O 1
ATOM 549 N N . GLN A 1 76 ? -9.638 -26.689 5.827 1.00 36.16 76 GLN A N 1
ATOM 550 C CA . GLN A 1 76 ? -8.310 -26.741 6.401 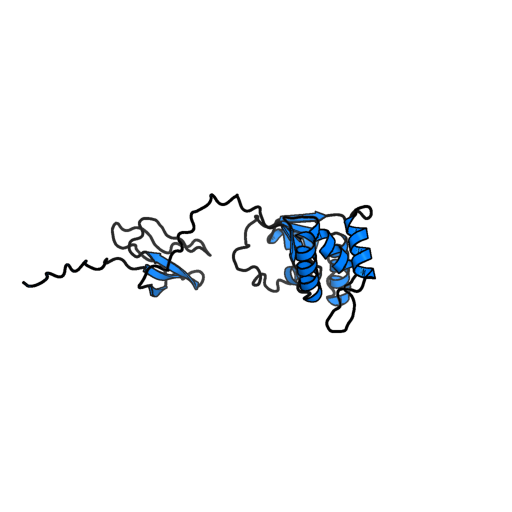1.00 36.16 76 GLN A CA 1
ATOM 551 C C . GLN A 1 76 ? -8.335 -25.610 7.411 1.00 36.16 76 GLN A C 1
ATOM 553 O O . GLN A 1 76 ? -8.621 -24.474 7.031 1.00 36.16 76 GLN A O 1
ATOM 558 N N . LYS A 1 77 ? -8.213 -25.959 8.696 1.00 31.19 77 LYS A N 1
ATOM 559 C CA . LYS A 1 77 ? -8.080 -25.021 9.806 1.00 31.19 77 LYS A CA 1
ATOM 560 C C . LYS A 1 77 ? -7.225 -23.874 9.284 1.00 31.19 77 LYS A C 1
ATOM 562 O O . LYS A 1 77 ? -6.048 -24.105 9.020 1.00 31.19 77 LYS A O 1
ATOM 567 N N . ALA A 1 78 ? -7.850 -22.727 8.997 1.00 35.06 78 ALA A N 1
ATOM 568 C CA . ALA A 1 78 ? -7.138 -21.613 8.405 1.00 35.06 78 ALA A CA 1
ATOM 569 C C . ALA A 1 78 ? -6.008 -21.332 9.386 1.00 35.06 78 ALA A C 1
ATOM 571 O O . ALA A 1 78 ? -6.272 -21.023 10.552 1.00 35.06 78 ALA A O 1
ATOM 572 N N . ALA A 1 79 ? -4.767 -21.573 8.957 1.00 37.09 79 ALA A N 1
ATOM 5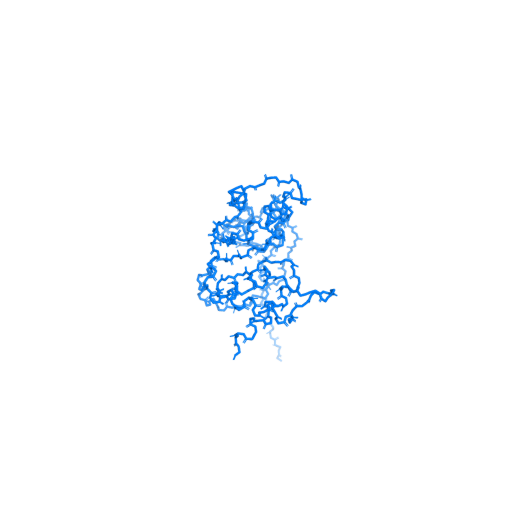73 C CA . ALA A 1 79 ? -3.622 -21.055 9.676 1.00 37.09 79 ALA A CA 1
ATOM 574 C C . ALA A 1 79 ? -3.959 -19.587 9.925 1.00 37.09 79 ALA A C 1
ATOM 576 O O . ALA A 1 79 ? -4.414 -18.926 8.989 1.00 37.09 79 ALA A O 1
ATOM 577 N N . ALA A 1 80 ? -3.886 -19.136 11.181 1.00 41.22 80 ALA A N 1
ATOM 578 C CA . ALA A 1 80 ? -4.174 -17.752 11.527 1.00 41.22 80 ALA A CA 1
ATOM 579 C C . ALA A 1 80 ? -3.441 -16.874 10.507 1.00 41.22 80 ALA A C 1
ATOM 581 O O . ALA A 1 80 ? -2.211 -16.895 10.460 1.00 41.22 80 ALA A O 1
ATOM 582 N N . LYS A 1 81 ? -4.190 -16.245 9.591 1.00 51.94 81 LYS A N 1
ATOM 583 C CA . LYS A 1 81 ? -3.593 -15.500 8.486 1.00 51.94 81 LYS A CA 1
ATOM 584 C C . LYS A 1 81 ? -2.903 -14.325 9.162 1.00 51.94 81 LYS A C 1
ATOM 586 O O . LYS A 1 81 ? -3.588 -13.508 9.774 1.00 51.94 81 LYS A O 1
ATOM 591 N N . LYS A 1 82 ? -1.565 -14.334 9.178 1.00 55.09 82 LYS A N 1
ATOM 592 C CA . LYS A 1 82 ? -0.765 -13.274 9.799 1.00 55.09 82 LYS A CA 1
ATOM 593 C C . LYS A 1 82 ? -1.268 -11.928 9.250 1.00 55.09 82 LYS A C 1
ATOM 595 O O . LYS A 1 82 ? -1.586 -11.879 8.057 1.00 55.09 82 LYS A O 1
ATOM 600 N N . PRO A 1 83 ? -1.409 -10.890 10.095 1.00 61.31 83 PRO A N 1
ATOM 601 C CA . PRO A 1 83 ? -1.818 -9.569 9.635 1.00 61.31 83 PRO A CA 1
ATOM 602 C C . PRO A 1 83 ? -0.950 -9.134 8.444 1.00 61.31 83 PRO A C 1
ATOM 604 O O . PRO A 1 83 ? 0.269 -9.327 8.507 1.00 61.31 83 PRO A O 1
ATOM 607 N N . PRO A 1 84 ? -1.542 -8.615 7.354 1.00 70.75 84 PRO A N 1
ATOM 608 C CA . PRO A 1 84 ? -0.777 -8.170 6.197 1.00 70.75 84 PRO A CA 1
ATOM 609 C C . PRO A 1 84 ? 0.199 -7.057 6.595 1.00 70.75 84 PRO A C 1
ATOM 611 O O . PRO A 1 84 ? -0.191 -6.056 7.205 1.00 70.75 84 PRO A O 1
ATOM 614 N N . VAL A 1 85 ? 1.470 -7.245 6.236 1.00 82.12 85 VAL A N 1
ATOM 615 C CA . VAL A 1 85 ? 2.529 -6.248 6.403 1.00 82.12 85 VAL A CA 1
ATOM 616 C C . VAL A 1 85 ? 2.751 -5.582 5.052 1.00 82.12 85 VAL A C 1
ATOM 618 O O . VAL A 1 85 ? 3.165 -6.233 4.096 1.00 82.12 85 VAL A O 1
ATOM 621 N N . LEU A 1 86 ? 2.451 -4.290 4.960 1.00 87.00 86 LEU A N 1
ATOM 622 C C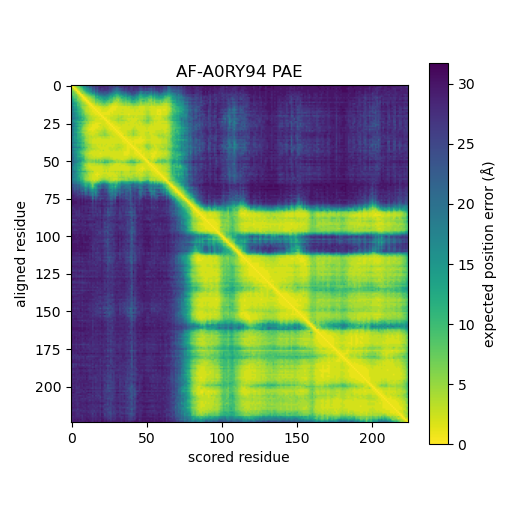A . LEU A 1 86 ? 2.503 -3.529 3.717 1.00 87.00 86 LEU A CA 1
ATOM 623 C C . LEU A 1 86 ? 3.680 -2.560 3.742 1.00 87.00 86 LEU A C 1
ATOM 625 O O . LEU A 1 86 ? 3.753 -1.684 4.603 1.00 87.00 86 LEU A O 1
ATOM 629 N N . LEU A 1 87 ? 4.584 -2.694 2.780 1.00 88.50 87 LEU A N 1
ATOM 630 C CA . LEU A 1 87 ? 5.651 -1.734 2.533 1.00 88.50 87 LEU A CA 1
ATOM 631 C C . LEU A 1 87 ? 5.135 -0.671 1.570 1.00 88.50 87 LEU A C 1
ATOM 633 O O . LEU A 1 87 ? 4.738 -0.994 0.453 1.00 88.50 87 LEU A O 1
ATOM 637 N N . LEU A 1 88 ? 5.118 0.585 2.005 1.00 87.50 88 LEU A N 1
ATOM 638 C CA . LEU A 1 88 ? 4.545 1.670 1.212 1.00 87.50 88 LEU A CA 1
ATOM 639 C C . LEU A 1 88 ? 5.631 2.422 0.441 1.00 87.50 88 LEU A C 1
ATOM 641 O O . LEU A 1 88 ? 6.682 2.743 0.999 1.00 87.50 88 LEU A O 1
ATOM 645 N N . ASP A 1 89 ? 5.357 2.734 -0.825 1.00 88.25 89 ASP A N 1
ATOM 646 C CA . ASP A 1 89 ? 6.156 3.685 -1.597 1.00 88.25 89 ASP A CA 1
ATOM 647 C C . ASP A 1 89 ? 5.756 5.149 -1.304 1.00 88.25 89 ASP A C 1
ATOM 649 O O . ASP A 1 89 ? 4.750 5.441 -0.648 1.00 88.25 89 ASP A O 1
ATOM 653 N N . THR A 1 90 ? 6.549 6.090 -1.819 1.00 87.12 90 THR A N 1
ATOM 654 C CA . THR A 1 90 ? 6.338 7.536 -1.644 1.00 87.12 90 THR A CA 1
ATOM 655 C C . THR A 1 90 ? 4.975 8.011 -2.173 1.00 87.12 90 THR A C 1
ATOM 657 O O . THR A 1 90 ? 4.305 8.826 -1.535 1.00 87.12 90 THR A O 1
ATOM 660 N N . MET A 1 91 ? 4.536 7.500 -3.329 1.00 83.50 91 MET A N 1
ATOM 661 C CA . MET A 1 91 ? 3.287 7.924 -3.979 1.00 83.50 91 MET A CA 1
ATOM 662 C C . MET A 1 91 ? 2.050 7.432 -3.227 1.00 83.50 91 MET A C 1
ATOM 664 O O . MET A 1 91 ? 1.053 8.146 -3.113 1.00 83.50 91 MET A O 1
ATOM 668 N N . ILE A 1 92 ? 2.103 6.211 -2.702 1.00 86.44 92 ILE A N 1
ATOM 669 C CA . ILE A 1 92 ? 1.050 5.610 -1.896 1.00 86.44 92 ILE A CA 1
ATOM 670 C C . ILE A 1 92 ? 0.925 6.367 -0.581 1.00 86.44 92 ILE A C 1
ATOM 672 O O . ILE A 1 92 ? -0.197 6.698 -0.204 1.00 86.44 92 ILE A O 1
ATOM 676 N N . ILE A 1 93 ? 2.034 6.715 0.081 1.00 86.50 93 ILE A N 1
ATOM 677 C CA . ILE A 1 93 ? 1.983 7.528 1.304 1.00 86.50 93 ILE A CA 1
ATOM 678 C C . ILE A 1 93 ? 1.280 8.861 1.028 1.00 86.50 93 ILE A C 1
ATOM 680 O O . ILE A 1 93 ? 0.325 9.181 1.732 1.00 86.50 93 ILE A O 1
ATOM 684 N N . HIS A 1 94 ? 1.669 9.590 -0.020 1.00 85.12 94 HIS A N 1
ATOM 685 C CA . HIS A 1 94 ? 1.013 10.848 -0.398 1.00 85.12 94 HIS A CA 1
ATOM 686 C C . HIS A 1 94 ? -0.498 10.694 -0.608 1.00 85.12 94 HIS A C 1
ATOM 688 O O . HIS A 1 94 ? -1.294 11.417 -0.009 1.00 85.12 94 HIS A O 1
ATOM 694 N N . ARG A 1 95 ? -0.919 9.695 -1.390 1.00 82.06 95 ARG A N 1
ATOM 695 C CA . ARG A 1 95 ? -2.347 9.432 -1.640 1.00 82.06 95 ARG A CA 1
ATOM 696 C C . ARG A 1 95 ? -3.121 9.101 -0.366 1.00 82.06 95 ARG A C 1
ATOM 698 O O . ARG A 1 95 ? -4.272 9.509 -0.211 1.00 82.06 95 ARG A O 1
ATOM 705 N N . LEU A 1 96 ? -2.504 8.361 0.555 1.00 82.44 96 LEU A N 1
ATOM 706 C CA . LEU A 1 96 ? -3.107 8.068 1.855 1.00 82.44 96 LEU A CA 1
ATOM 707 C C . LEU A 1 96 ? -3.221 9.336 2.717 1.00 82.44 96 LEU A C 1
ATOM 709 O O . LEU A 1 96 ? -4.226 9.506 3.406 1.00 82.44 96 LEU A O 1
ATOM 713 N N . LEU A 1 97 ? -2.237 10.238 2.656 1.00 81.94 97 LEU A N 1
ATOM 714 C CA . LEU A 1 97 ? -2.240 11.509 3.390 1.00 81.94 97 LEU A CA 1
ATOM 715 C C . LEU A 1 97 ? -3.269 12.515 2.857 1.00 81.94 97 LEU A C 1
ATOM 717 O O . LEU A 1 97 ? -3.881 13.224 3.658 1.00 81.94 97 LEU A O 1
ATOM 721 N N . ASP A 1 98 ? -3.480 12.558 1.542 1.00 76.44 98 ASP A N 1
ATOM 722 C CA . ASP A 1 98 ? -4.452 13.428 0.863 1.00 76.44 98 ASP A CA 1
ATOM 723 C C . ASP A 1 98 ? -5.907 12.924 1.002 1.00 76.44 98 ASP A C 1
ATOM 725 O O . ASP A 1 98 ? -6.871 13.570 0.597 1.00 76.44 98 ASP A O 1
ATOM 729 N N . GLY A 1 99 ? -6.109 11.753 1.616 1.00 65.38 99 GLY A N 1
ATOM 730 C CA . GLY A 1 99 ? -7.439 11.172 1.798 1.00 65.38 99 GLY A CA 1
ATOM 731 C C . GLY A 1 99 ? -8.082 10.709 0.487 1.00 65.38 99 GLY A C 1
ATOM 732 O O . GLY A 1 99 ? -9.270 10.361 0.472 1.00 65.38 99 GLY A O 1
ATOM 733 N N . SER A 1 100 ? -7.315 10.655 -0.609 1.00 56.69 100 SER A N 1
ATOM 734 C CA . SER A 1 100 ? -7.722 10.123 -1.906 1.00 56.69 100 SER A CA 1
ATOM 735 C C . SER A 1 100 ? -7.881 8.597 -1.817 1.00 56.69 100 SER A C 1
ATOM 737 O O . SER A 1 100 ? -7.028 7.805 -2.196 1.00 56.69 100 SER A O 1
ATOM 739 N N . SER A 1 101 ? -9.037 8.201 -1.277 1.00 50.91 101 SER A N 1
ATOM 740 C CA . SER A 1 101 ? -9.670 6.879 -1.278 1.00 50.91 101 SER A CA 1
ATOM 741 C C . SER A 1 101 ? -8.747 5.654 -1.198 1.00 50.91 101 SER A C 1
ATOM 743 O O . SER A 1 101 ? -8.344 5.070 -2.199 1.00 50.91 101 SER A O 1
ATOM 745 N N . ILE A 1 102 ? -8.722 5.094 0.011 1.00 49.81 102 ILE A N 1
ATOM 746 C CA . ILE A 1 102 ? -8.469 3.687 0.386 1.00 49.81 102 ILE A CA 1
ATOM 747 C C . ILE A 1 102 ? -9.486 2.720 -0.286 1.00 49.81 102 ILE A C 1
ATOM 749 O O . ILE A 1 102 ? -9.604 1.552 0.068 1.00 49.81 102 ILE A O 1
ATOM 753 N N . ASN A 1 103 ? -10.254 3.176 -1.286 1.00 42.53 103 ASN A N 1
ATOM 754 C CA . ASN A 1 103 ? -11.218 2.357 -2.020 1.00 42.53 103 ASN A CA 1
ATOM 755 C C . ASN A 1 103 ? -10.555 1.314 -2.931 1.00 42.53 103 ASN A C 1
ATOM 757 O O . ASN A 1 103 ? -11.263 0.474 -3.472 1.00 42.53 103 ASN A O 1
ATOM 761 N N . GLU A 1 104 ? -9.233 1.350 -3.098 1.00 47.19 104 GLU A N 1
ATOM 762 C CA . GLU A 1 104 ? -8.478 0.264 -3.737 1.00 47.19 104 GLU A CA 1
ATOM 763 C C . GLU A 1 104 ? -8.090 -0.845 -2.734 1.00 47.19 104 GLU A C 1
ATOM 765 O O . GLU A 1 104 ? -7.843 -1.970 -3.148 1.00 47.19 104 GLU A O 1
ATOM 770 N N . PHE A 1 105 ? -8.149 -0.588 -1.418 1.00 50.09 105 PHE A N 1
ATOM 771 C CA . PHE A 1 105 ? -7.967 -1.601 -0.358 1.00 50.09 105 PHE A CA 1
ATOM 772 C C . PHE A 1 105 ? -9.304 -2.220 0.113 1.00 50.09 105 PHE A C 1
ATOM 774 O O . PHE A 1 105 ? -9.358 -2.944 1.109 1.00 50.09 105 PHE A O 1
ATOM 781 N N . LYS A 1 106 ? -10.415 -1.908 -0.573 1.00 38.56 106 LYS A N 1
ATOM 782 C CA . LYS A 1 106 ? -11.804 -2.065 -0.093 1.00 38.56 106 LYS A CA 1
ATOM 783 C C . LYS A 1 106 ? -12.390 -3.484 -0.086 1.00 38.56 106 LYS A C 1
ATOM 785 O O . LYS A 1 106 ? -13.601 -3.616 0.065 1.00 38.56 106 LYS A O 1
ATOM 790 N N . ASP A 1 107 ? -11.567 -4.525 -0.135 1.00 40.88 107 ASP A N 1
ATOM 791 C CA . ASP A 1 107 ? -12.004 -5.915 0.085 1.00 40.88 107 ASP A CA 1
ATOM 792 C C . ASP A 1 107 ? -11.614 -6.459 1.477 1.00 40.88 107 ASP A C 1
ATOM 794 O O . ASP A 1 107 ? -11.293 -7.633 1.650 1.00 40.88 107 ASP A O 1
ATOM 798 N N . GLY A 1 108 ? -11.697 -5.607 2.509 1.00 45.25 108 GLY A N 1
ATOM 799 C CA . GLY A 1 108 ? -11.733 -6.064 3.907 1.00 45.25 108 GLY A CA 1
ATOM 800 C C . GLY A 1 108 ? -10.588 -5.622 4.815 1.00 45.25 108 GLY A C 1
ATOM 801 O O . GLY A 1 108 ? -10.354 -6.273 5.828 1.00 45.25 108 GLY A O 1
ATOM 802 N N . LEU A 1 109 ? -9.889 -4.531 4.501 1.00 48.78 109 LEU A N 1
ATOM 803 C CA . LEU A 1 109 ? -8.787 -4.015 5.318 1.00 48.78 109 LEU A CA 1
ATOM 804 C C . LEU A 1 109 ? -9.179 -2.712 6.045 1.00 48.78 109 LEU A C 1
ATOM 806 O O . LEU A 1 109 ? -8.679 -1.628 5.764 1.00 48.78 109 LEU A O 1
ATOM 810 N N . THR A 1 110 ? -10.101 -2.824 6.998 1.00 49.50 110 THR A N 1
ATOM 811 C CA . THR A 1 110 ? -10.287 -1.830 8.068 1.00 49.50 110 THR A CA 1
ATOM 812 C C . THR A 1 110 ? -10.364 -2.572 9.389 1.00 49.50 110 THR A C 1
ATOM 814 O O . THR A 1 110 ? -11.453 -2.882 9.861 1.00 49.50 110 THR A O 1
ATOM 817 N N . ASP A 1 111 ? -9.202 -2.874 9.952 1.00 52.47 111 ASP A N 1
ATOM 818 C CA . ASP A 1 111 ? -9.032 -3.163 11.371 1.00 52.47 111 ASP A CA 1
ATOM 819 C C . ASP A 1 111 ? -7.565 -2.898 11.747 1.00 52.47 111 ASP A C 1
ATOM 821 O O . ASP A 1 111 ? -6.710 -2.786 10.863 1.00 52.47 111 ASP A O 1
ATOM 825 N N . LYS A 1 112 ? -7.239 -2.832 13.042 1.00 55.97 112 LYS A N 1
ATOM 826 C CA . LYS A 1 112 ? -5.858 -2.706 13.575 1.00 55.97 112 LYS A CA 1
ATOM 827 C C . LYS A 1 112 ? -4.934 -3.887 13.214 1.00 55.97 112 LYS A C 1
ATOM 829 O O . LYS A 1 112 ? -3.818 -3.982 13.718 1.00 55.97 112 LYS A O 1
ATOM 834 N N . ASP A 1 113 ? -5.397 -4.744 12.318 1.00 67.62 113 ASP A N 1
ATOM 835 C CA . ASP A 1 113 ? -4.774 -5.952 11.810 1.00 67.62 113 ASP A CA 1
ATOM 836 C C . ASP A 1 113 ? -3.868 -5.693 10.595 1.00 67.62 113 ASP A C 1
ATOM 838 O O . ASP A 1 113 ? -3.428 -6.641 9.958 1.00 67.62 113 ASP A O 1
ATOM 842 N N . ILE A 1 114 ? -3.591 -4.440 10.226 1.00 77.88 114 ILE A N 1
ATOM 843 C CA . ILE A 1 114 ? -2.661 -4.105 9.136 1.00 77.88 114 ILE A CA 1
ATOM 844 C C . ILE A 1 114 ? -1.463 -3.382 9.728 1.00 77.88 114 ILE A C 1
ATOM 846 O O . ILE A 1 114 ? -1.634 -2.471 10.544 1.00 77.88 114 ILE A O 1
ATOM 850 N N . THR A 1 115 ? -0.270 -3.747 9.269 1.00 86.19 115 THR A N 1
ATOM 851 C CA . THR A 1 115 ? 0.963 -3.041 9.617 1.00 86.19 115 THR A CA 1
ATOM 852 C C . THR A 1 115 ? 1.540 -2.374 8.378 1.00 86.19 115 THR A C 1
ATOM 854 O O . THR A 1 115 ? 1.888 -3.050 7.415 1.00 86.19 115 THR A O 1
ATOM 857 N N . PHE A 1 116 ? 1.671 -1.053 8.401 1.00 89.50 116 PHE A N 1
ATOM 858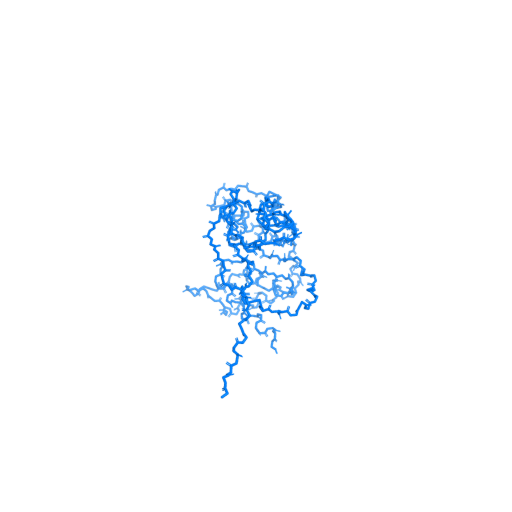 C CA . PHE A 1 116 ? 2.423 -0.291 7.411 1.00 89.50 116 PHE A CA 1
ATOM 859 C C . PHE A 1 116 ? 3.884 -0.193 7.843 1.00 89.50 116 PHE A C 1
ATOM 861 O O . PHE A 1 116 ? 4.179 0.286 8.939 1.00 89.50 116 PHE A O 1
ATOM 868 N N . ILE A 1 117 ? 4.793 -0.612 6.968 1.00 89.19 117 ILE A N 1
ATOM 869 C CA . ILE A 1 117 ? 6.231 -0.401 7.113 1.00 89.19 117 ILE A CA 1
ATOM 870 C C . ILE A 1 117 ? 6.614 0.851 6.336 1.00 89.19 117 ILE A C 1
ATOM 872 O O . ILE A 1 117 ? 6.392 0.935 5.126 1.00 89.19 117 ILE A O 1
ATOM 876 N N . LEU A 1 118 ? 7.222 1.808 7.035 1.00 89.94 118 LEU A N 1
ATOM 877 C CA . LEU A 1 118 ? 7.758 3.034 6.454 1.00 89.9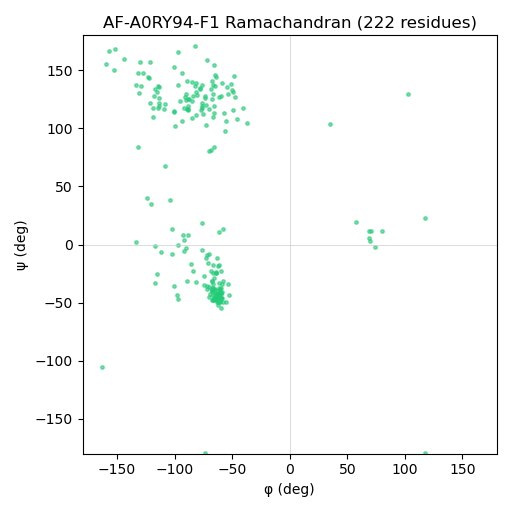4 118 LEU A CA 1
ATOM 878 C C . LEU A 1 118 ? 9.276 3.034 6.597 1.00 89.94 118 LEU A C 1
ATOM 880 O O . LEU A 1 118 ? 9.804 3.037 7.709 1.00 89.94 118 LEU A O 1
ATOM 884 N N . LEU A 1 119 ? 9.981 3.036 5.470 1.00 88.94 119 LEU A N 1
ATOM 885 C CA . LEU A 1 119 ? 11.436 3.160 5.468 1.00 88.94 119 LEU A CA 1
ATOM 886 C C . LEU A 1 119 ? 11.824 4.631 5.606 1.00 88.94 119 LEU A C 1
ATOM 888 O O . LEU A 1 119 ? 11.243 5.482 4.933 1.00 88.94 119 LEU A O 1
ATOM 892 N N . ASP A 1 120 ? 12.853 4.939 6.393 1.00 86.88 120 ASP A N 1
ATOM 893 C CA . ASP A 1 120 ? 13.266 6.336 6.613 1.00 86.88 120 ASP A CA 1
ATOM 894 C C . ASP A 1 120 ? 13.653 7.072 5.327 1.00 86.88 120 ASP A C 1
ATOM 896 O O . ASP A 1 120 ? 13.389 8.266 5.174 1.00 86.88 120 ASP A O 1
ATOM 900 N N . ARG A 1 121 ? 14.243 6.353 4.367 1.00 85.12 121 ARG A N 1
ATOM 901 C CA . ARG A 1 121 ? 14.556 6.899 3.042 1.00 85.12 121 ARG A CA 1
ATOM 902 C C . ARG A 1 121 ? 13.289 7.345 2.306 1.00 85.12 121 ARG A C 1
ATOM 904 O O . ARG A 1 121 ? 13.243 8.468 1.817 1.00 85.12 121 ARG A O 1
ATOM 911 N N . ILE A 1 122 ? 12.245 6.517 2.335 1.00 88.38 122 ILE A N 1
ATOM 912 C CA . ILE A 1 122 ? 10.943 6.823 1.730 1.00 88.38 122 ILE A CA 1
ATOM 913 C C . ILE A 1 122 ? 10.244 7.955 2.474 1.00 88.38 122 ILE A C 1
ATOM 915 O O . ILE A 1 122 ? 9.668 8.837 1.844 1.00 88.38 122 ILE A O 1
ATOM 919 N N . LEU A 1 123 ? 10.328 7.987 3.806 1.00 89.31 123 LEU A N 1
ATOM 920 C CA . LEU A 1 123 ? 9.816 9.104 4.602 1.00 89.31 123 LEU A CA 1
ATOM 921 C C . LEU A 1 123 ? 10.505 10.418 4.226 1.00 89.31 123 LEU A C 1
ATOM 923 O O . LEU A 1 123 ? 9.835 11.432 4.057 1.00 89.31 123 LEU A O 1
ATOM 927 N N . THR A 1 124 ? 11.824 10.396 4.039 1.00 88.31 124 THR A N 1
ATOM 928 C CA . THR A 1 124 ? 12.596 11.569 3.610 1.00 88.31 124 THR A CA 1
ATOM 929 C C . THR A 1 124 ? 12.170 12.028 2.216 1.00 88.31 124 THR A C 1
ATOM 931 O O . THR A 1 124 ? 11.911 13.214 2.014 1.00 88.31 124 THR A O 1
ATOM 934 N N . GLU A 1 125 ? 12.034 11.096 1.268 1.00 87.00 125 GLU A N 1
ATOM 935 C CA . GLU A 1 125 ? 11.543 11.380 -0.086 1.00 87.00 125 GLU A CA 1
ATOM 936 C C . GLU A 1 125 ? 10.115 11.940 -0.064 1.00 87.00 125 GLU A C 1
ATOM 938 O O . GLU A 1 125 ? 9.836 12.930 -0.737 1.00 87.00 125 GLU A O 1
ATOM 943 N N . THR A 1 126 ? 9.245 11.384 0.781 1.00 88.69 126 THR A N 1
ATOM 944 C CA . THR A 1 126 ? 7.867 11.856 0.971 1.00 88.69 126 THR A CA 1
ATOM 945 C C . THR A 1 126 ? 7.846 13.283 1.500 1.00 88.69 126 THR A C 1
ATOM 947 O O . THR A 1 126 ? 7.214 14.143 0.899 1.00 88.69 126 THR A O 1
ATOM 950 N N . ILE A 1 127 ? 8.569 13.576 2.584 1.00 89.38 127 ILE A N 1
ATOM 951 C CA . ILE A 1 127 ? 8.620 14.919 3.184 1.00 89.38 127 ILE A CA 1
ATOM 952 C C . ILE A 1 127 ? 9.149 15.947 2.178 1.00 89.38 127 ILE A C 1
ATOM 954 O O . ILE A 1 127 ? 8.634 17.064 2.087 1.00 89.38 127 ILE A O 1
ATOM 958 N N . HIS A 1 128 ? 10.183 15.584 1.419 1.00 89.19 128 HIS A N 1
ATOM 959 C CA . HIS A 1 128 ? 10.753 16.463 0.403 1.00 89.19 128 HIS A CA 1
ATOM 960 C C . HIS A 1 128 ? 9.752 16.751 -0.719 1.00 89.19 128 HIS A C 1
ATOM 962 O O . HIS A 1 128 ? 9.558 17.916 -1.072 1.00 89.19 128 HIS A O 1
ATOM 968 N N . MET A 1 129 ? 9.095 15.719 -1.244 1.00 87.44 129 MET A N 1
ATOM 969 C CA . MET A 1 129 ? 8.071 15.846 -2.279 1.00 87.44 129 MET A CA 1
ATOM 970 C C . MET A 1 129 ? 6.872 16.672 -1.793 1.00 87.44 129 MET A C 1
ATOM 972 O O . MET A 1 129 ? 6.487 17.630 -2.455 1.00 87.44 129 MET A O 1
ATOM 976 N N . GLU A 1 130 ? 6.316 16.367 -0.620 1.00 86.25 130 GLU A N 1
ATOM 977 C CA . GLU A 1 130 ? 5.201 17.110 -0.010 1.00 86.25 130 GLU A CA 1
ATOM 978 C C . GLU A 1 130 ? 5.508 18.606 0.086 1.00 86.25 130 GLU A C 1
ATOM 980 O O . GLU A 1 130 ? 4.697 19.451 -0.298 1.00 86.25 130 GLU A O 1
ATOM 985 N N . LYS A 1 131 ? 6.732 18.946 0.496 1.00 89.94 131 LYS A N 1
ATOM 986 C CA . LYS A 1 131 ? 7.170 20.335 0.616 1.00 89.94 131 LYS A CA 1
ATOM 987 C C . LYS A 1 131 ? 7.350 21.030 -0.730 1.00 89.94 131 LYS A C 1
ATOM 989 O O . LYS A 1 131 ? 6.970 22.193 -0.860 1.00 89.94 131 LYS A O 1
ATOM 994 N N . HIS A 1 132 ? 7.985 20.373 -1.697 1.00 88.81 132 HIS A N 1
ATOM 995 C CA . HIS A 1 132 ? 8.403 21.013 -2.947 1.00 88.81 132 HIS A CA 1
ATOM 996 C C . HIS A 1 132 ? 7.350 20.961 -4.055 1.00 88.81 132 HIS A C 1
ATOM 998 O O . HIS A 1 132 ? 7.285 21.891 -4.856 1.00 88.81 132 HIS A O 1
ATOM 1004 N N . GLU A 1 133 ? 6.536 19.910 -4.095 1.00 87.12 133 GLU A N 1
ATOM 1005 C CA . GLU A 1 133 ? 5.532 19.689 -5.139 1.00 87.12 133 GLU A CA 1
ATOM 1006 C C . GLU A 1 133 ? 4.128 20.087 -4.673 1.00 87.12 133 GLU A C 1
ATOM 1008 O O . GLU A 1 133 ? 3.371 20.669 -5.448 1.00 87.12 133 GLU A O 1
ATOM 1013 N N . TYR A 1 134 ? 3.809 19.857 -3.394 1.00 84.56 134 TYR A N 1
ATOM 1014 C CA . TYR A 1 134 ? 2.467 20.083 -2.839 1.00 84.56 134 TYR A CA 1
ATOM 1015 C C . TYR A 1 134 ? 2.396 21.247 -1.835 1.00 84.56 134 TYR A C 1
ATOM 1017 O O . TYR A 1 134 ? 1.310 21.650 -1.419 1.00 84.56 134 TYR A O 1
ATOM 1025 N N . GLY A 1 135 ? 3.539 21.836 -1.465 1.00 83.25 135 GLY A N 1
ATOM 1026 C CA . GLY A 1 135 ? 3.624 22.968 -0.536 1.00 83.25 135 GLY A CA 1
ATOM 1027 C C . GLY A 1 135 ? 3.297 22.627 0.924 1.00 83.25 135 GLY A C 1
ATOM 1028 O O . GLY A 1 135 ? 3.142 23.537 1.741 1.00 83.25 135 GLY A O 1
ATOM 1029 N N . ALA A 1 136 ? 3.196 21.343 1.268 1.00 83.38 136 ALA A N 1
ATOM 1030 C CA . ALA A 1 136 ? 2.910 20.868 2.613 1.00 83.38 136 ALA A CA 1
ATOM 1031 C C . ALA A 1 136 ? 4.211 20.664 3.402 1.00 83.38 136 ALA A C 1
ATOM 1033 O O . ALA A 1 136 ? 5.107 19.928 2.998 1.00 83.38 136 ALA A O 1
ATOM 1034 N N . VAL A 1 137 ? 4.328 21.311 4.560 1.00 88.44 137 VAL A N 1
ATOM 1035 C CA . VAL A 1 137 ? 5.440 21.066 5.486 1.00 88.44 137 VAL A CA 1
ATOM 1036 C C . VAL A 1 137 ? 4.979 20.013 6.483 1.00 88.44 137 VAL A C 1
ATOM 1038 O O . VAL A 1 137 ? 4.154 20.315 7.338 1.00 88.44 137 VAL A O 1
ATOM 1041 N N . LEU A 1 138 ? 5.487 18.791 6.329 1.00 86.81 138 LEU A N 1
ATOM 1042 C CA . LEU A 1 138 ? 5.151 17.638 7.163 1.00 86.81 138 LEU A CA 1
ATOM 1043 C C . LEU A 1 138 ? 6.414 17.071 7.819 1.00 86.81 138 LEU A C 1
ATOM 1045 O O . LEU A 1 138 ? 7.475 17.029 7.192 1.00 86.81 138 LEU A O 1
ATOM 1049 N N . THR A 1 139 ? 6.305 16.605 9.060 1.00 90.12 139 THR A N 1
ATOM 1050 C CA . THR A 1 139 ? 7.346 15.812 9.727 1.00 90.12 139 THR A CA 1
ATOM 1051 C C . THR A 1 139 ? 7.073 14.312 9.625 1.00 90.12 139 THR A C 1
ATOM 1053 O O . THR A 1 139 ? 5.966 13.872 9.303 1.00 90.12 139 THR A O 1
ATOM 1056 N N . SER A 1 140 ? 8.087 13.496 9.933 1.00 87.38 140 SER A N 1
ATOM 1057 C CA . SER A 1 140 ? 7.929 12.036 9.943 1.00 87.38 140 SER A CA 1
ATOM 1058 C C . SER A 1 140 ? 6.884 11.587 10.974 1.00 87.38 140 SER A C 1
ATOM 1060 O O . SER A 1 140 ? 6.145 10.633 10.747 1.00 87.38 140 SER A O 1
ATOM 1062 N N . GLU A 1 141 ? 6.782 12.316 12.085 1.00 90.12 141 GLU A N 1
ATOM 1063 C CA . GLU A 1 141 ? 5.832 12.078 13.168 1.00 90.12 141 GLU A CA 1
ATOM 1064 C C . GLU A 1 141 ? 4.401 12.385 12.722 1.00 90.12 141 GLU A C 1
ATOM 1066 O O . GLU A 1 141 ? 3.506 11.589 12.990 1.00 90.12 141 GLU A O 1
ATOM 1071 N N . GLU A 1 142 ? 4.186 13.480 11.985 1.00 88.12 142 GLU A N 1
ATOM 1072 C CA . GLU A 1 142 ? 2.867 13.834 11.447 1.00 88.12 142 GLU A CA 1
ATOM 1073 C C . GLU A 1 142 ? 2.368 12.806 10.423 1.00 88.12 142 GLU A C 1
ATOM 1075 O O . GLU A 1 142 ? 1.182 12.467 10.410 1.00 88.12 142 GLU A O 1
ATOM 1080 N N . ILE A 1 143 ? 3.264 12.276 9.584 1.00 89.06 143 ILE A N 1
ATOM 1081 C CA . ILE A 1 143 ? 2.939 11.206 8.629 1.00 89.06 143 ILE A CA 1
ATOM 1082 C C . ILE A 1 143 ? 2.507 9.944 9.384 1.00 89.06 143 ILE A C 1
ATOM 1084 O O . ILE A 1 143 ? 1.449 9.381 9.097 1.00 89.06 143 ILE A O 1
ATOM 1088 N N . VAL A 1 144 ? 3.288 9.526 10.386 1.00 89.12 144 VAL A N 1
ATOM 1089 C CA . VAL A 1 144 ? 2.977 8.357 11.222 1.00 89.12 144 VAL A CA 1
ATOM 1090 C C . VAL A 1 144 ? 1.661 8.544 11.973 1.00 89.12 144 VAL A C 1
ATOM 1092 O O . VAL A 1 144 ? 0.856 7.619 12.012 1.00 89.12 144 VAL A O 1
ATOM 1095 N N . GLU A 1 145 ? 1.400 9.724 12.537 1.00 86.81 145 GLU A N 1
ATOM 1096 C CA . GLU A 1 145 ? 0.153 10.006 13.252 1.00 86.81 145 GLU A CA 1
ATOM 1097 C C . GLU A 1 145 ? -1.065 9.894 12.325 1.00 86.81 145 GLU A C 1
ATOM 1099 O O . GLU A 1 145 ? -2.087 9.309 12.692 1.00 86.81 145 GLU A O 1
ATOM 1104 N N . ARG A 1 146 ? -0.969 10.435 11.105 1.00 85.75 146 ARG A N 1
ATOM 1105 C CA . ARG A 1 146 ? -2.060 10.384 10.124 1.00 85.75 146 ARG A CA 1
ATOM 1106 C C . ARG A 1 146 ? -2.329 8.961 9.651 1.00 85.75 146 ARG A C 1
ATOM 1108 O O . ARG A 1 146 ? -3.482 8.535 9.680 1.00 85.75 146 ARG A O 1
ATOM 1115 N N . LEU A 1 147 ? -1.287 8.219 9.285 1.00 84.69 147 LEU A N 1
ATOM 1116 C CA . LEU A 1 147 ? -1.410 6.818 8.872 1.00 84.69 147 LEU A CA 1
ATOM 1117 C C . LEU A 1 147 ? -1.830 5.905 10.037 1.00 84.69 147 LEU A C 1
ATOM 1119 O O . LEU A 1 147 ? -2.584 4.953 9.839 1.00 84.69 147 LEU A O 1
ATOM 1123 N N . GLY A 1 148 ? -1.435 6.246 11.266 1.00 83.44 148 GLY A N 1
ATOM 1124 C CA . GLY A 1 148 ? -1.790 5.544 12.501 1.00 83.44 148 GLY A CA 1
ATOM 1125 C C . GLY A 1 148 ? -3.289 5.536 12.814 1.00 83.44 148 GLY A C 1
ATOM 1126 O O . GLY A 1 148 ? -3.768 4.689 13.567 1.00 83.44 148 GLY A O 1
ATOM 1127 N N . LYS A 1 149 ? -4.064 6.444 12.207 1.00 81.69 149 LYS A N 1
ATOM 1128 C CA . LYS A 1 149 ? -5.536 6.433 12.281 1.00 81.69 149 LYS A CA 1
ATOM 1129 C C . LYS A 1 149 ? -6.154 5.281 11.482 1.00 81.69 149 LYS A C 1
ATOM 1131 O O . LYS A 1 149 ? -7.331 4.987 11.673 1.00 81.69 149 LYS A O 1
ATOM 1136 N N . MET A 1 150 ? -5.383 4.662 10.588 1.00 77.88 150 MET A N 1
ATOM 1137 C CA . MET A 1 150 ? -5.845 3.678 9.608 1.00 77.88 150 MET A CA 1
ATOM 1138 C C . MET A 1 150 ? -5.221 2.294 9.811 1.00 77.88 150 MET A C 1
ATOM 1140 O O . MET A 1 150 ? -5.887 1.298 9.548 1.00 77.88 150 MET A O 1
ATOM 1144 N N . ALA A 1 151 ? -3.970 2.226 10.274 1.00 80.69 151 ALA A N 1
ATOM 1145 C CA . ALA A 1 151 ? -3.223 0.983 10.465 1.00 80.69 151 ALA A CA 1
ATOM 1146 C C . ALA A 1 151 ? -2.185 1.115 11.591 1.00 80.69 151 ALA A C 1
ATOM 1148 O O . ALA A 1 151 ? -1.871 2.217 12.042 1.00 80.69 151 ALA A O 1
ATOM 1149 N N . THR A 1 152 ? -1.612 -0.009 12.023 1.00 85.31 152 THR A N 1
ATOM 1150 C CA . THR A 1 152 ? -0.387 0.007 12.834 1.00 85.31 152 THR A CA 1
ATOM 1151 C C . THR A 1 152 ? 0.764 0.483 11.951 1.00 85.31 152 THR A C 1
ATOM 1153 O O . THR A 1 152 ? 0.899 0.015 10.828 1.00 85.31 152 THR A O 1
ATOM 1156 N N . VAL A 1 153 ? 1.595 1.410 12.425 1.00 88.31 153 VAL A N 1
ATOM 1157 C CA . VAL A 1 153 ? 2.709 1.959 11.635 1.00 88.31 153 VAL A CA 1
ATOM 1158 C C . VAL A 1 153 ? 4.028 1.633 12.321 1.00 88.31 153 VAL A C 1
ATOM 1160 O O . VAL A 1 153 ? 4.211 1.942 13.498 1.00 88.31 153 VAL A O 1
ATOM 1163 N N . GLU A 1 154 ? 4.957 1.040 11.578 1.00 89.81 154 GLU A N 1
ATOM 1164 C CA . GLU A 1 154 ? 6.309 0.718 12.026 1.00 89.81 154 GLU A CA 1
ATOM 1165 C C . GLU A 1 154 ? 7.323 1.419 11.115 1.00 89.81 154 GLU A C 1
ATOM 1167 O O . GLU A 1 154 ? 7.335 1.228 9.897 1.00 89.81 154 GLU A O 1
ATOM 1172 N N . LYS A 1 155 ? 8.183 2.248 11.713 1.00 90.56 155 LYS A N 1
ATOM 1173 C CA . LYS A 1 155 ? 9.315 2.856 11.008 1.00 90.56 155 LYS A CA 1
ATOM 1174 C C . LYS A 1 155 ? 10.502 1.903 11.018 1.00 90.56 155 LYS A C 1
ATOM 1176 O O . LYS A 1 155 ? 10.774 1.282 12.047 1.00 90.56 155 LYS A O 1
ATOM 1181 N N . ARG A 1 156 ? 11.226 1.820 9.904 1.00 86.81 156 ARG A N 1
ATOM 1182 C CA . ARG A 1 156 ? 12.451 1.026 9.800 1.00 86.81 156 ARG A CA 1
ATOM 1183 C C . ARG A 1 156 ? 13.590 1.819 9.182 1.00 86.81 156 ARG A C 1
ATOM 1185 O O . ARG A 1 156 ? 13.465 2.380 8.091 1.00 86.81 156 ARG A O 1
ATOM 1192 N N . GLU A 1 157 ? 14.727 1.764 9.860 1.00 79.06 157 GLU A N 1
ATOM 1193 C CA . GLU A 1 157 ? 15.976 2.304 9.348 1.00 79.06 157 GLU A CA 1
ATOM 1194 C C . GLU A 1 157 ? 16.552 1.350 8.294 1.00 79.06 157 GLU A C 1
ATOM 1196 O O . GLU A 1 157 ? 16.560 0.125 8.462 1.00 79.06 157 GLU A O 1
ATOM 1201 N N . LEU A 1 158 ? 17.058 1.909 7.195 1.00 71.44 158 LEU A N 1
ATOM 1202 C CA . LEU A 1 158 ? 17.819 1.141 6.217 1.00 71.44 158 LEU A CA 1
ATOM 1203 C C . LEU A 1 158 ? 19.275 1.064 6.671 1.00 71.44 158 LEU A C 1
ATOM 1205 O O . LEU A 1 158 ? 20.023 2.043 6.593 1.00 71.44 158 LEU A O 1
ATOM 1209 N N . ASN A 1 159 ? 19.697 -0.120 7.101 1.00 67.00 159 ASN A N 1
ATOM 1210 C CA . ASN A 1 159 ? 21.102 -0.365 7.372 1.00 67.00 159 ASN A CA 1
ATOM 1211 C C . ASN A 1 159 ? 21.850 -0.545 6.041 1.00 67.00 159 ASN A C 1
ATOM 1213 O O . ASN A 1 159 ? 21.575 -1.456 5.265 1.00 67.00 159 ASN A O 1
ATOM 1217 N N . HIS A 1 160 ? 22.798 0.348 5.766 1.00 60.97 160 HIS A N 1
ATOM 1218 C CA . HIS A 1 160 ? 23.526 0.386 4.495 1.00 60.97 160 HIS A CA 1
ATOM 1219 C C . HIS A 1 160 ? 24.528 -0.771 4.334 1.00 60.97 160 HIS A C 1
ATOM 1221 O O . HIS A 1 160 ? 25.089 -0.942 3.255 1.00 60.97 160 HIS A O 1
ATOM 1227 N N . ALA A 1 161 ? 24.763 -1.547 5.396 1.00 57.84 161 ALA A N 1
ATOM 1228 C CA . ALA A 1 161 ? 25.695 -2.672 5.421 1.00 57.84 161 ALA A CA 1
ATOM 1229 C C . ALA A 1 161 ? 25.051 -4.031 5.077 1.00 57.84 161 ALA A C 1
ATOM 1231 O O . ALA A 1 161 ? 25.713 -5.057 5.188 1.00 57.84 161 ALA A O 1
ATOM 1232 N N . GLU A 1 162 ? 23.770 -4.052 4.714 1.00 67.38 162 GLU A N 1
ATOM 1233 C CA . GLU A 1 162 ? 23.010 -5.282 4.486 1.00 67.38 162 GLU A CA 1
ATOM 1234 C C . GLU A 1 162 ? 23.010 -5.708 3.008 1.00 67.38 162 GLU A C 1
ATOM 1236 O O . GLU A 1 162 ? 22.960 -4.868 2.106 1.00 67.38 162 GLU A O 1
ATOM 1241 N N . ASP A 1 163 ? 22.968 -7.023 2.772 1.00 66.88 163 ASP A N 1
ATOM 1242 C CA . ASP A 1 163 ? 23.077 -7.655 1.446 1.00 66.88 163 ASP A CA 1
ATOM 1243 C C . ASP A 1 163 ? 22.075 -7.111 0.408 1.00 66.88 163 ASP A C 1
ATOM 1245 O O . ASP A 1 163 ? 22.420 -6.917 -0.756 1.00 66.88 163 ASP A O 1
ATOM 1249 N N . TYR A 1 164 ? 20.864 -6.734 0.835 1.00 77.06 164 TYR A N 1
ATOM 1250 C CA . TYR A 1 164 ? 19.832 -6.216 -0.072 1.00 77.06 164 TYR A CA 1
ATOM 1251 C C . TYR A 1 164 ? 20.212 -4.883 -0.743 1.00 77.06 164 TYR A C 1
ATOM 1253 O O . TYR A 1 164 ? 19.674 -4.559 -1.801 1.00 77.06 164 TYR A O 1
ATOM 1261 N N . MET A 1 165 ? 21.114 -4.088 -0.151 1.00 80.38 165 MET A N 1
ATOM 1262 C CA . MET A 1 165 ? 21.584 -2.835 -0.758 1.00 80.38 165 MET A CA 1
ATOM 1263 C C . MET A 1 165 ? 22.553 -3.095 -1.910 1.00 80.38 165 MET A C 1
ATOM 1265 O O . MET A 1 165 ? 22.544 -2.351 -2.892 1.00 80.38 165 MET A O 1
ATOM 1269 N N . LEU A 1 166 ? 23.374 -4.144 -1.800 1.00 85.50 166 LEU A N 1
ATOM 1270 C CA . LEU A 1 166 ? 24.249 -4.584 -2.885 1.00 85.50 166 LEU A CA 1
ATOM 1271 C C . LEU A 1 166 ? 23.403 -5.129 -4.036 1.00 85.50 166 LEU A C 1
ATOM 1273 O O . LEU A 1 166 ? 23.534 -4.651 -5.158 1.00 85.50 166 LEU A O 1
ATOM 1277 N N . ASP A 1 167 ? 22.436 -5.995 -3.731 1.00 88.62 167 ASP A N 1
ATOM 1278 C CA . ASP A 1 167 ? 21.508 -6.535 -4.728 1.00 88.62 167 ASP A CA 1
ATOM 1279 C C . ASP A 1 167 ? 20.691 -5.438 -5.425 1.00 88.62 167 ASP A C 1
ATOM 1281 O O . ASP A 1 167 ? 20.403 -5.522 -6.621 1.00 88.62 167 ASP A O 1
ATOM 1285 N N . ALA A 1 168 ? 20.295 -4.396 -4.686 1.00 89.12 168 ALA A N 1
ATOM 1286 C CA . ALA A 1 168 ? 19.570 -3.258 -5.243 1.00 89.12 168 ALA A CA 1
ATOM 1287 C C . ALA A 1 168 ? 20.453 -2.438 -6.187 1.00 89.12 168 ALA A C 1
ATOM 1289 O O . ALA A 1 168 ? 19.988 -1.992 -7.240 1.00 89.12 168 ALA A O 1
ATOM 1290 N N . LYS A 1 169 ? 21.726 -2.256 -5.827 1.00 90.75 169 LYS A N 1
ATOM 1291 C CA . LYS A 1 169 ? 22.701 -1.555 -6.657 1.00 90.75 169 LYS A CA 1
ATOM 1292 C C . LYS A 1 169 ? 22.993 -2.329 -7.938 1.00 90.75 169 LYS A C 1
ATOM 1294 O O . LYS A 1 169 ? 22.913 -1.737 -9.011 1.00 90.75 169 LYS A O 1
ATOM 1299 N N . ASP A 1 170 ? 23.247 -3.627 -7.839 1.00 91.69 170 ASP A N 1
ATOM 1300 C CA . ASP A 1 170 ? 23.478 -4.488 -8.999 1.00 91.69 170 ASP A CA 1
ATOM 1301 C C . ASP A 1 170 ? 22.256 -4.492 -9.923 1.00 91.69 170 ASP A C 1
ATOM 1303 O O . ASP A 1 170 ? 22.381 -4.391 -11.146 1.00 91.69 170 ASP A O 1
ATOM 1307 N N . LEU A 1 171 ? 21.050 -4.529 -9.344 1.00 91.62 171 LEU A N 1
ATOM 1308 C CA . LEU A 1 171 ? 19.820 -4.447 -10.117 1.00 91.62 171 LEU A CA 1
ATOM 1309 C C . LEU A 1 171 ? 19.694 -3.108 -10.856 1.00 91.62 171 LEU A C 1
ATOM 1311 O O . LEU A 1 171 ? 19.373 -3.096 -12.046 1.00 91.62 171 LEU A O 1
ATOM 1315 N N . PHE A 1 172 ? 19.972 -1.996 -10.176 1.00 92.50 172 PHE A N 1
ATOM 1316 C CA . PHE A 1 172 ? 19.970 -0.661 -10.771 1.00 92.50 172 PHE A CA 1
ATOM 1317 C C . PHE A 1 172 ? 20.992 -0.541 -11.911 1.00 92.50 172 PHE A C 1
ATOM 1319 O O . PHE A 1 172 ? 20.644 -0.119 -13.014 1.00 92.50 172 PHE A O 1
ATOM 1326 N N . GLU A 1 173 ? 22.236 -0.964 -11.675 1.00 92.50 173 GLU A N 1
ATOM 1327 C CA . GLU A 1 173 ? 23.326 -0.903 -12.656 1.00 92.50 173 GLU A CA 1
ATOM 1328 C C . GLU A 1 173 ? 23.083 -1.821 -13.860 1.00 92.50 173 GLU A C 1
ATOM 1330 O O . GLU A 1 173 ? 23.504 -1.502 -14.972 1.00 92.50 173 GLU A O 1
ATOM 1335 N N . SER A 1 174 ? 22.349 -2.922 -13.677 1.00 92.38 174 SER A N 1
ATOM 1336 C CA . SER A 1 174 ? 21.978 -3.814 -14.778 1.00 92.38 174 SER A CA 1
ATOM 1337 C C . SER A 1 174 ? 21.073 -3.155 -15.824 1.00 92.38 174 SER A C 1
ATOM 1339 O O . SER A 1 174 ? 21.016 -3.631 -16.959 1.00 92.38 174 SER A O 1
ATOM 1341 N N . GLY A 1 175 ? 20.320 -2.112 -15.447 1.00 89.94 175 GLY A N 1
ATOM 1342 C CA . GLY A 1 175 ? 19.357 -1.441 -16.325 1.00 89.94 175 GLY A CA 1
ATOM 1343 C C . GLY A 1 175 ? 18.267 -2.362 -16.891 1.00 89.94 175 GLY A C 1
ATOM 1344 O O . GLY A 1 175 ? 17.665 -2.039 -17.911 1.00 89.94 175 GLY A O 1
ATOM 1345 N N . ARG A 1 176 ? 18.026 -3.527 -16.271 1.00 90.50 176 ARG A N 1
ATOM 1346 C CA . ARG A 1 176 ? 17.137 -4.576 -16.801 1.00 90.50 176 ARG A CA 1
ATOM 1347 C C . ARG A 1 176 ? 15.664 -4.168 -16.830 1.00 90.50 176 ARG A C 1
ATOM 1349 O O . ARG A 1 176 ? 14.921 -4.627 -17.697 1.00 90.50 176 ARG A O 1
ATOM 1356 N N . TYR A 1 177 ? 15.248 -3.336 -15.879 1.00 92.25 177 TYR A N 1
ATOM 1357 C CA . TYR A 1 177 ? 13.879 -2.849 -15.757 1.00 92.25 177 TYR A CA 1
ATOM 1358 C C . TYR A 1 177 ? 13.835 -1.368 -16.116 1.00 92.25 177 TYR A C 1
ATOM 1360 O O . TYR A 1 177 ? 14.460 -0.541 -15.449 1.00 92.25 177 TYR A O 1
ATOM 1368 N N . VAL A 1 178 ? 13.105 -1.059 -17.185 1.00 91.44 178 VAL A N 1
ATOM 1369 C CA . VAL A 1 178 ? 12.947 0.290 -17.730 1.00 91.44 178 VAL A CA 1
ATOM 1370 C C . VAL A 1 178 ? 11.471 0.624 -17.882 1.00 91.44 178 VAL A C 1
ATOM 1372 O O . VAL A 1 178 ? 10.655 -0.257 -18.160 1.00 91.44 178 VAL A O 1
ATOM 1375 N N . ASP A 1 179 ? 11.140 1.897 -17.712 1.00 88.69 179 ASP A N 1
ATOM 1376 C CA . ASP A 1 179 ? 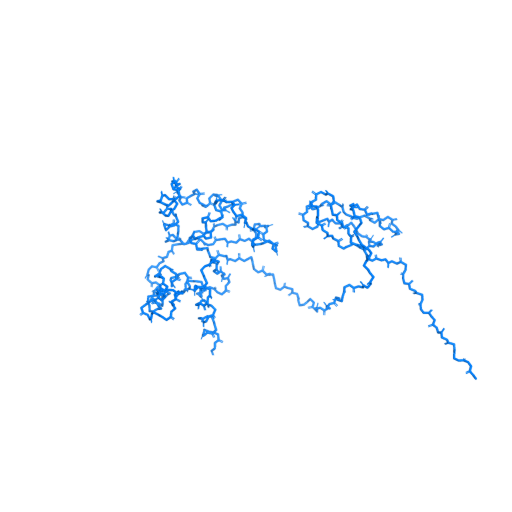9.796 2.409 -17.933 1.00 88.69 179 ASP A CA 1
ATOM 1377 C C . ASP A 1 179 ? 9.443 2.492 -19.432 1.00 88.69 179 ASP A C 1
ATOM 1379 O O . ASP A 1 179 ? 10.238 2.174 -20.323 1.00 88.69 179 ASP A O 1
ATOM 1383 N N . ALA A 1 180 ? 8.229 2.960 -19.732 1.00 86.06 180 ALA A N 1
ATOM 1384 C CA . ALA A 1 180 ? 7.750 3.126 -21.106 1.00 86.06 180 ALA A CA 1
ATOM 1385 C C . ALA A 1 180 ? 8.585 4.113 -21.953 1.00 86.06 180 ALA A C 1
ATOM 1387 O O . ALA A 1 180 ? 8.475 4.107 -23.179 1.00 86.06 180 ALA A O 1
ATOM 1388 N N . GLN A 1 181 ? 9.395 4.966 -21.321 1.00 89.00 181 GLN A N 1
ATOM 1389 C CA . GLN A 1 181 ? 10.288 5.930 -21.967 1.00 89.00 181 GLN A CA 1
ATOM 1390 C C . GLN A 1 181 ? 11.726 5.397 -22.090 1.00 89.00 181 GLN A C 1
ATOM 1392 O O . GLN A 1 181 ? 12.586 6.082 -22.644 1.00 89.00 181 GLN A O 1
ATOM 1397 N N . GLY A 1 182 ? 11.995 4.179 -21.608 1.00 87.50 182 GLY A N 1
ATOM 1398 C CA . GLY A 1 182 ? 13.321 3.570 -21.601 1.00 87.50 182 GLY A CA 1
ATOM 1399 C C . GLY A 1 182 ? 14.215 4.046 -20.454 1.00 87.50 182 GLY A C 1
ATOM 1400 O O . GLY A 1 182 ? 15.417 3.781 -20.477 1.00 87.50 182 GLY A O 1
ATOM 1401 N N . LYS A 1 183 ? 13.670 4.748 -19.454 1.00 88.56 183 LYS A N 1
ATOM 1402 C CA . LYS A 1 183 ? 14.416 5.158 -18.262 1.00 88.56 183 LYS A CA 1
ATOM 1403 C C . LYS A 1 183 ? 14.479 3.984 -17.276 1.00 88.56 183 LYS A C 1
ATOM 1405 O O . LYS A 1 183 ? 13.440 3.387 -16.999 1.00 88.56 183 LYS A O 1
ATOM 1410 N N . PRO A 1 184 ? 15.658 3.640 -16.729 1.00 90.19 184 PRO A N 1
ATOM 1411 C CA . PRO A 1 184 ? 15.770 2.567 -15.745 1.00 90.19 184 PRO A CA 1
ATOM 1412 C C . PRO A 1 184 ? 15.047 2.916 -14.440 1.00 90.19 184 PRO A C 1
ATOM 1414 O O . PRO A 1 184 ? 14.919 4.098 -14.096 1.00 90.19 184 PRO A O 1
ATOM 1417 N N . LEU A 1 185 ? 14.622 1.880 -13.707 1.00 90.38 185 LEU A N 1
ATOM 1418 C CA . LEU A 1 185 ? 14.133 2.018 -12.331 1.00 90.38 185 LEU A CA 1
ATOM 1419 C C . LEU A 1 185 ? 15.104 2.852 -11.494 1.00 90.38 185 LEU A C 1
ATOM 1421 O O . LEU A 1 185 ? 16.321 2.782 -11.679 1.00 90.38 185 LEU A O 1
ATOM 1425 N N . SER A 1 186 ? 14.577 3.650 -10.566 1.00 90.62 186 SER A N 1
ATOM 1426 C CA . SER A 1 186 ? 15.437 4.441 -9.695 1.00 90.62 186 SER A CA 1
ATOM 1427 C C . SER A 1 186 ? 16.149 3.554 -8.671 1.00 90.62 186 SER A C 1
ATOM 1429 O O . SER A 1 186 ? 15.696 2.463 -8.326 1.00 90.62 186 SER A O 1
ATOM 1431 N N . MET A 1 187 ? 17.258 4.050 -8.115 1.00 88.25 187 MET A N 1
ATOM 1432 C CA . MET A 1 187 ? 17.933 3.369 -7.007 1.00 88.25 187 MET A CA 1
ATOM 1433 C C . MET A 1 187 ? 16.993 3.171 -5.804 1.00 88.25 187 MET A C 1
ATOM 1435 O O . MET A 1 187 ? 17.134 2.195 -5.071 1.00 88.25 187 MET A O 1
ATOM 1439 N N . THR A 1 188 ? 16.041 4.085 -5.581 1.00 86.88 188 THR A N 1
ATOM 1440 C CA . THR A 1 188 ? 15.030 3.946 -4.521 1.00 86.88 188 THR A CA 1
ATOM 1441 C C . THR A 1 188 ? 14.102 2.767 -4.816 1.00 86.88 188 THR A C 1
ATOM 1443 O O . THR A 1 188 ? 13.914 1.922 -3.944 1.00 86.88 188 THR A O 1
ATOM 1446 N N . ASP A 1 189 ? 13.610 2.644 -6.049 1.00 89.56 189 ASP A N 1
ATOM 1447 C CA . ASP A 1 189 ? 12.706 1.560 -6.458 1.00 89.56 189 ASP A CA 1
ATOM 1448 C C . ASP A 1 189 ? 13.388 0.190 -6.388 1.00 89.56 189 ASP A C 1
ATOM 1450 O O . ASP A 1 189 ? 12.822 -0.762 -5.853 1.00 89.56 189 ASP A O 1
ATOM 1454 N N . CYS A 1 190 ? 14.644 0.093 -6.838 1.00 90.75 190 CYS A N 1
ATOM 1455 C CA . CYS A 1 190 ? 15.438 -1.129 -6.689 1.00 90.75 190 CYS A CA 1
ATOM 1456 C C . CYS A 1 190 ? 15.642 -1.501 -5.213 1.00 90.75 190 CYS A C 1
ATOM 1458 O O . CYS A 1 190 ? 15.584 -2.678 -4.857 1.00 90.75 190 CYS A O 1
ATOM 1460 N N . THR A 1 191 ? 15.846 -0.501 -4.346 1.00 89.12 191 THR A N 1
ATOM 1461 C CA . THR A 1 191 ? 15.983 -0.711 -2.897 1.00 89.12 191 THR A CA 1
ATOM 1462 C C . THR A 1 191 ? 14.678 -1.231 -2.297 1.00 89.12 191 THR A C 1
ATOM 1464 O O . THR A 1 191 ? 14.706 -2.207 -1.552 1.00 89.12 191 THR A O 1
ATOM 1467 N N . LEU A 1 192 ? 13.538 -0.625 -2.643 1.00 89.94 192 LEU A N 1
ATOM 1468 C CA . LEU A 1 192 ? 12.208 -1.059 -2.204 1.00 89.94 192 LEU A CA 1
ATOM 1469 C C . LEU A 1 192 ? 11.905 -2.492 -2.630 1.00 89.94 192 LEU A C 1
ATOM 1471 O O . LEU A 1 192 ? 11.451 -3.292 -1.815 1.00 89.94 192 LEU A O 1
ATOM 1475 N N . LEU A 1 193 ? 12.196 -2.818 -3.889 1.00 90.75 193 LEU A N 1
ATOM 1476 C CA . LEU A 1 193 ? 11.997 -4.148 -4.444 1.00 90.75 193 LEU A CA 1
ATOM 1477 C C . LEU A 1 193 ? 12.809 -5.189 -3.669 1.00 90.75 193 LEU A C 1
ATOM 1479 O O . LEU A 1 193 ? 12.239 -6.156 -3.167 1.00 90.75 193 LEU A O 1
ATOM 1483 N N . LYS A 1 194 ? 14.127 -4.994 -3.531 1.00 90.12 194 LYS A N 1
ATOM 1484 C CA . LYS A 1 194 ? 14.992 -5.964 -2.838 1.00 90.12 194 LYS A CA 1
ATOM 1485 C C . LYS A 1 194 ? 14.685 -6.049 -1.347 1.00 90.12 194 LYS A C 1
ATOM 1487 O O . LYS A 1 194 ? 14.744 -7.134 -0.775 1.00 90.12 194 LYS A O 1
ATOM 1492 N N . TYR A 1 195 ? 14.293 -4.936 -0.730 1.00 87.69 195 TYR A N 1
ATOM 1493 C CA . TYR A 1 195 ? 13.827 -4.936 0.650 1.00 87.69 195 TYR A CA 1
ATOM 1494 C C . TYR A 1 195 ? 12.547 -5.765 0.813 1.00 87.69 195 TYR A C 1
ATOM 1496 O O . TYR A 1 195 ? 12.480 -6.583 1.724 1.00 87.69 195 TYR A O 1
ATOM 1504 N N . ALA A 1 196 ? 11.562 -5.608 -0.076 1.00 88.19 196 ALA A N 1
ATOM 1505 C CA . ALA A 1 196 ? 10.326 -6.390 -0.044 1.00 88.19 196 ALA A CA 1
ATOM 1506 C C . ALA A 1 196 ? 10.585 -7.889 -0.249 1.00 88.19 196 ALA A C 1
ATOM 1508 O O . ALA A 1 196 ? 10.044 -8.709 0.480 1.00 88.19 196 ALA A O 1
ATOM 1509 N N . MET A 1 197 ? 11.469 -8.249 -1.184 1.00 86.56 197 MET A N 1
ATOM 1510 C CA . MET A 1 197 ? 11.833 -9.647 -1.447 1.00 86.56 197 MET A CA 1
ATOM 1511 C C . MET A 1 197 ? 12.529 -10.343 -0.274 1.00 86.56 197 MET A C 1
ATOM 1513 O O . MET A 1 197 ? 12.488 -11.564 -0.182 1.00 86.56 197 MET A O 1
ATOM 1517 N N . LYS A 1 198 ? 13.183 -9.587 0.613 1.00 84.56 198 LYS A N 1
ATOM 1518 C CA . LYS A 1 198 ? 13.861 -10.145 1.788 1.00 84.56 198 LYS A CA 1
ATOM 1519 C C . LYS A 1 198 ? 12.884 -10.718 2.824 1.00 84.56 198 LYS A C 1
ATOM 1521 O O . LYS A 1 198 ? 13.292 -11.536 3.645 1.00 84.56 198 LYS A O 1
ATOM 1526 N N . TRP A 1 199 ? 11.629 -10.271 2.823 1.00 81.69 199 TRP A N 1
ATOM 1527 C CA . TRP A 1 199 ? 10.635 -10.630 3.832 1.00 81.69 199 TRP A CA 1
ATOM 1528 C C . TRP A 1 199 ? 9.450 -11.355 3.185 1.00 81.69 199 TRP A C 1
ATOM 1530 O O . TRP A 1 199 ? 8.641 -10.736 2.501 1.00 81.69 199 TRP A O 1
ATOM 1540 N N . ASP A 1 200 ? 9.310 -12.659 3.444 1.00 73.69 200 ASP A N 1
ATOM 1541 C CA . ASP A 1 200 ? 8.232 -13.500 2.887 1.00 73.69 200 ASP A CA 1
ATOM 1542 C C . ASP A 1 200 ? 6.809 -13.048 3.261 1.00 73.69 200 ASP A C 1
ATOM 1544 O O . ASP A 1 200 ? 5.833 -13.403 2.602 1.00 73.69 200 ASP A O 1
ATOM 1548 N N . ASP A 1 201 ? 6.663 -12.300 4.352 1.00 78.31 201 ASP A N 1
ATOM 1549 C CA . ASP A 1 201 ? 5.387 -11.845 4.898 1.00 78.31 201 ASP A CA 1
ATOM 1550 C C . ASP A 1 201 ? 5.069 -10.378 4.581 1.00 78.31 201 ASP A C 1
ATOM 1552 O O . ASP A 1 201 ? 4.151 -9.812 5.180 1.00 78.31 201 ASP A O 1
ATOM 1556 N N . MET A 1 202 ? 5.812 -9.773 3.651 1.00 82.56 202 MET A N 1
ATOM 1557 C CA . MET A 1 202 ? 5.703 -8.368 3.273 1.00 82.56 202 MET A CA 1
ATOM 1558 C C . MET A 1 202 ? 5.200 -8.198 1.840 1.00 82.56 202 MET A C 1
ATOM 1560 O O . MET A 1 202 ? 5.691 -8.826 0.906 1.00 82.56 202 MET A O 1
ATOM 1564 N N . GLU A 1 203 ? 4.259 -7.278 1.651 1.00 85.88 203 GLU A N 1
ATOM 1565 C CA . GLU A 1 203 ? 3.746 -6.899 0.337 1.00 85.88 203 GLU A CA 1
ATOM 1566 C C . GLU A 1 203 ? 4.132 -5.450 0.019 1.00 85.88 203 GLU A C 1
ATOM 1568 O O . GLU A 1 203 ? 3.793 -4.525 0.758 1.00 85.88 203 GLU A O 1
ATOM 1573 N N . LEU A 1 204 ? 4.857 -5.243 -1.085 1.00 86.19 204 LEU A N 1
ATOM 1574 C CA . LEU A 1 204 ? 5.165 -3.905 -1.589 1.00 86.19 204 LEU A CA 1
ATOM 1575 C C . LEU A 1 204 ? 3.934 -3.317 -2.278 1.00 86.19 204 LEU A C 1
ATOM 1577 O O . LEU A 1 204 ? 3.469 -3.824 -3.300 1.00 86.19 204 LEU A O 1
ATOM 1581 N N . VAL A 1 205 ? 3.451 -2.197 -1.753 1.00 85.12 205 VAL A N 1
ATOM 1582 C CA . VAL A 1 205 ? 2.337 -1.448 -2.320 1.00 85.12 205 VAL A CA 1
ATOM 1583 C C . VAL A 1 205 ? 2.885 -0.258 -3.093 1.00 85.12 205 VAL A C 1
ATOM 1585 O O . VAL A 1 205 ? 3.458 0.668 -2.524 1.00 85.12 205 VAL A O 1
ATOM 1588 N N . THR A 1 206 ? 2.677 -0.286 -4.406 1.00 85.94 206 THR A N 1
ATOM 1589 C CA . THR A 1 206 ? 3.098 0.768 -5.332 1.00 85.94 206 THR A CA 1
ATOM 1590 C C . THR A 1 206 ? 2.071 0.951 -6.449 1.00 85.94 206 THR A C 1
ATOM 1592 O O . THR A 1 206 ? 1.257 0.061 -6.721 1.00 85.94 206 THR A O 1
ATOM 1595 N N . GLN A 1 207 ? 2.081 2.104 -7.117 1.00 82.56 207 GLN A N 1
ATOM 1596 C CA . GLN A 1 207 ? 1.351 2.314 -8.375 1.00 82.56 207 GLN A CA 1
ATOM 1597 C C . GLN A 1 207 ? 2.251 2.252 -9.611 1.00 82.56 207 GLN A C 1
ATOM 1599 O O . GLN A 1 207 ? 1.732 2.218 -10.730 1.00 82.56 207 GLN A O 1
ATOM 1604 N N . ASP A 1 208 ? 3.570 2.183 -9.428 1.00 84.88 208 ASP A N 1
ATOM 1605 C CA . ASP A 1 208 ? 4.520 2.083 -10.526 1.00 84.88 208 ASP A CA 1
ATOM 1606 C C . ASP A 1 208 ? 4.415 0.700 -11.188 1.00 84.88 208 ASP A C 1
ATOM 1608 O O . ASP A 1 208 ? 4.648 -0.344 -10.575 1.00 84.88 208 ASP A O 1
ATOM 1612 N N . ARG A 1 209 ? 4.013 0.687 -12.464 1.00 86.88 209 ARG A N 1
ATOM 1613 C CA . ARG A 1 209 ? 3.849 -0.550 -13.242 1.00 86.88 209 ARG A CA 1
ATOM 1614 C C . ARG A 1 209 ? 5.181 -1.249 -13.484 1.00 86.88 209 ARG A C 1
ATOM 1616 O O . ARG A 1 209 ? 5.238 -2.468 -13.405 1.00 86.88 209 ARG A O 1
ATOM 1623 N N . THR A 1 210 ? 6.237 -0.481 -13.731 1.00 89.88 210 THR A N 1
ATOM 1624 C CA . THR A 1 210 ? 7.590 -0.997 -13.942 1.00 89.88 210 THR A CA 1
ATOM 1625 C C . THR A 1 210 ? 8.083 -1.698 -12.683 1.00 89.88 210 THR A C 1
ATOM 1627 O O . THR A 1 210 ? 8.642 -2.789 -12.764 1.00 89.88 210 THR A O 1
ATOM 1630 N N . LEU A 1 211 ? 7.824 -1.106 -11.513 1.00 89.19 211 LEU A N 1
ATOM 1631 C CA . LEU A 1 211 ? 8.188 -1.688 -10.223 1.00 89.19 211 LEU A CA 1
ATOM 1632 C C . LEU A 1 211 ? 7.388 -2.962 -9.917 1.00 89.19 211 LEU A C 1
ATOM 1634 O O . LEU A 1 211 ? 7.966 -3.944 -9.453 1.00 89.19 211 LEU A O 1
ATOM 1638 N N . LYS A 1 212 ? 6.085 -2.990 -10.234 1.00 88.06 212 LYS A N 1
ATOM 1639 C CA . LYS A 1 212 ? 5.255 -4.207 -10.121 1.00 88.06 212 LYS A CA 1
ATOM 1640 C C . LYS A 1 212 ? 5.762 -5.337 -11.007 1.00 88.06 212 LYS A C 1
ATOM 1642 O O . LYS A 1 212 ? 5.911 -6.462 -10.536 1.00 88.06 212 LYS A O 1
ATOM 1647 N N . ASP A 1 213 ? 6.035 -5.032 -12.271 1.00 88.62 213 ASP A N 1
ATOM 1648 C CA . ASP A 1 213 ? 6.514 -6.014 -13.243 1.00 88.62 213 ASP A CA 1
ATOM 1649 C C . ASP A 1 213 ? 7.896 -6.553 -12.848 1.00 88.62 213 ASP A C 1
ATOM 1651 O O . ASP A 1 213 ? 8.159 -7.750 -12.977 1.00 88.62 213 ASP A O 1
ATOM 1655 N N . ALA A 1 214 ? 8.771 -5.683 -12.334 1.00 90.38 214 ALA A N 1
ATOM 1656 C CA . ALA A 1 214 ? 10.075 -6.069 -11.813 1.00 90.38 214 ALA A CA 1
ATOM 1657 C C . ALA A 1 214 ? 9.950 -6.988 -10.590 1.00 90.38 214 ALA A C 1
ATOM 1659 O O . ALA A 1 214 ? 10.596 -8.033 -10.550 1.00 90.38 214 ALA A O 1
ATOM 1660 N N . LEU A 1 215 ? 9.091 -6.644 -9.625 1.00 88.94 215 LEU A N 1
ATOM 1661 C CA . LEU A 1 215 ? 8.877 -7.454 -8.425 1.00 88.94 215 LEU A CA 1
ATOM 1662 C C . LEU A 1 215 ? 8.382 -8.862 -8.779 1.00 88.94 215 LEU A C 1
ATOM 1664 O O . LEU A 1 215 ? 8.938 -9.840 -8.286 1.00 88.94 215 LEU A O 1
ATOM 1668 N N . ALA A 1 216 ? 7.397 -8.971 -9.676 1.00 86.88 216 ALA A N 1
ATOM 1669 C CA . ALA A 1 216 ? 6.853 -10.260 -10.099 1.00 86.88 216 ALA A CA 1
ATOM 1670 C C . ALA A 1 216 ? 7.926 -11.164 -10.736 1.00 86.88 216 ALA A C 1
ATOM 1672 O O . ALA A 1 216 ? 8.054 -12.331 -10.374 1.00 86.88 216 ALA A O 1
ATOM 1673 N N . ARG A 1 217 ? 8.751 -10.615 -11.637 1.00 87.81 217 ARG A N 1
ATOM 1674 C CA . ARG A 1 217 ? 9.820 -11.369 -12.321 1.00 87.81 217 ARG A CA 1
ATOM 1675 C C . ARG A 1 217 ? 10.933 -11.822 -11.381 1.00 87.81 217 ARG A C 1
ATOM 1677 O O . ARG A 1 217 ? 11.480 -12.915 -11.539 1.00 87.81 217 ARG A O 1
ATOM 1684 N N . GLU A 1 218 ? 11.291 -10.987 -10.412 1.00 87.25 218 GLU A N 1
ATOM 1685 C CA . GLU A 1 218 ? 12.319 -11.331 -9.430 1.00 87.25 218 GLU A CA 1
ATOM 1686 C C . GLU A 1 218 ? 11.809 -12.386 -8.434 1.00 87.25 218 GLU A C 1
ATOM 1688 O O . GLU A 1 218 ? 12.561 -13.291 -8.076 1.00 87.25 218 GLU A O 1
ATOM 1693 N N . GLN A 1 219 ? 10.526 -12.342 -8.050 1.00 84.25 219 GLN A N 1
ATOM 1694 C CA . GLN A 1 219 ? 9.888 -13.385 -7.236 1.00 84.25 219 GLN A CA 1
ATOM 1695 C C . GLN A 1 219 ? 9.826 -14.737 -7.964 1.00 84.25 219 GLN A C 1
ATOM 1697 O O . GLN A 1 219 ? 10.128 -15.767 -7.364 1.00 84.25 219 GLN A O 1
ATOM 1702 N N . GLU A 1 220 ? 9.502 -14.746 -9.261 1.00 82.62 220 GLU A N 1
ATOM 1703 C CA . GLU A 1 220 ? 9.536 -15.960 -10.093 1.00 82.62 220 GLU A CA 1
ATOM 1704 C C . GLU A 1 220 ? 10.946 -16.560 -10.185 1.00 82.62 220 GLU A C 1
ATOM 1706 O O . GLU A 1 220 ? 11.107 -17.776 -10.127 1.00 82.62 220 GLU A O 1
ATOM 1711 N N . SER A 1 221 ? 11.970 -15.709 -10.291 1.00 74.38 221 SER A N 1
ATOM 1712 C CA . SER A 1 221 ? 13.371 -16.137 -10.401 1.00 74.38 221 SER A CA 1
ATOM 1713 C C . SER A 1 221 ? 13.953 -16.653 -9.081 1.00 74.38 221 SER A C 1
ATOM 1715 O O . SER A 1 221 ? 14.873 -17.462 -9.105 1.00 74.38 221 SER A O 1
ATOM 1717 N N . ALA A 1 222 ? 13.441 -16.187 -7.938 1.00 66.56 222 ALA A N 1
ATOM 1718 C CA . ALA A 1 222 ? 13.876 -16.616 -6.607 1.00 66.56 222 ALA A CA 1
ATOM 1719 C C . ALA A 1 222 ? 13.193 -17.913 -6.128 1.00 66.56 222 ALA A C 1
ATOM 1721 O O . ALA A 1 222 ? 13.717 -18.594 -5.251 1.00 66.56 222 ALA A O 1
ATOM 1722 N N . GLY A 1 223 ? 12.020 -18.242 -6.683 1.00 56.59 223 GLY A N 1
ATOM 1723 C CA . GLY A 1 223 ? 11.267 -19.460 -6.363 1.00 56.59 223 GLY A CA 1
ATOM 1724 C C . GLY A 1 223 ? 11.595 -20.683 -7.233 1.00 56.59 223 GLY A C 1
ATOM 1725 O O . GLY A 1 223 ? 11.007 -21.742 -7.003 1.00 56.59 223 GLY A O 1
ATOM 1726 N N . ALA A 1 224 ? 12.478 -20.535 -8.227 1.00 45.16 224 ALA A N 1
ATOM 1727 C CA . ALA A 1 224 ? 12.927 -21.582 -9.154 1.00 45.16 224 ALA A CA 1
ATOM 1728 C C . ALA A 1 224 ? 14.275 -22.185 -8.730 1.00 45.16 224 ALA A C 1
ATOM 1730 O O . ALA A 1 224 ? 14.435 -23.417 -8.901 1.00 45.16 224 ALA A O 1
#